Protein AF-A0A4R1I135-F1 (afdb_monomer)

Foldseek 3Di:
DPPDDDCVPNPVVVVVVLVCQQQVLLVLCVQLVNNVCSVCSSVCLLPPVSLVSNLDDRALPGNCNVVPPDPVVSQVNCCVVDPPDDDDDQDPLLVVLLVLLLCLQVQLPLPCSSVDPLSSLLNNLSVVLSVLDQVSLVVNLVSLVVQLVVLVCCVVVPVDPVSSVSNNVSSVSSNSSSVSSNVVSVVVPPDDDD

Solvent-accessible surface area (backbone atoms only — not comparable to full-ato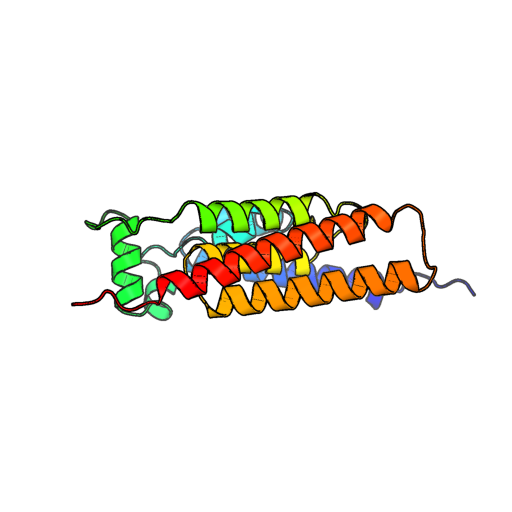m values): 10290 Å² total; per-residue (Å²): 133,83,86,66,85,43,66,58,72,71,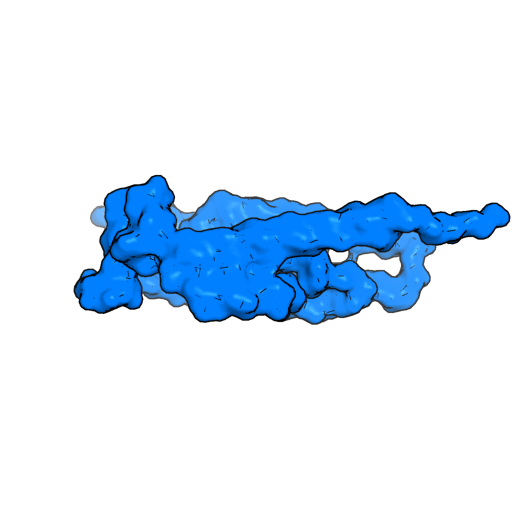44,48,48,57,50,49,53,50,50,54,50,32,52,52,53,18,49,53,28,40,46,35,66,36,52,75,57,22,72,44,20,70,76,19,70,89,34,74,59,42,59,50,57,68,68,47,79,42,46,56,89,21,67,46,26,69,75,70,44,54,72,70,54,41,53,56,30,36,28,76,74,76,38,89,70,85,82,81,85,78,60,71,60,31,56,49,15,34,50,35,29,49,51,14,36,65,57,15,68,68,70,50,34,66,80,30,71,65,32,52,51,41,53,52,21,31,55,41,15,45,71,64,35,61,70,31,18,53,52,25,33,52,51,25,48,52,51,31,50,52,38,49,49,45,57,72,69,69,64,71,53,85,62,48,62,52,34,38,54,14,28,48,38,22,31,52,12,23,49,44,26,38,58,52,46,63,60,74,67,60,78,77,87,126

Radius of gyration: 19.69 Å; Cα contacts (8 Å, |Δi|>4): 232; chains: 1; bounding box: 66×27×55 Å

Structure (mmCIF, N/CA/C/O backbone):
data_AF-A0A4R1I135-F1
#
_entry.id   AF-A0A4R1I135-F1
#
loop_
_atom_site.group_PDB
_atom_site.id
_atom_site.type_symbol
_atom_site.label_atom_id
_atom_site.label_alt_id
_atom_site.label_comp_id
_atom_site.label_asym_id
_atom_site.label_entity_id
_atom_site.label_seq_id
_atom_site.pdbx_PDB_ins_code
_atom_site.Cartn_x
_atom_site.Cartn_y
_atom_site.Cartn_z
_atom_site.occupancy
_atom_site.B_iso_or_equiv
_atom_site.auth_seq_id
_atom_site.auth_comp_id
_atom_site.auth_asym_id
_atom_site.auth_atom_id
_atom_site.pdbx_PDB_model_num
ATOM 1 N N . MET A 1 1 ? 30.871 5.216 -25.674 1.00 45.22 1 MET A N 1
ATOM 2 C CA . MET A 1 1 ? 30.407 6.117 -24.600 1.00 45.22 1 MET A CA 1
ATOM 3 C C . MET A 1 1 ? 30.200 5.281 -23.351 1.00 45.22 1 MET A C 1
ATOM 5 O O . MET A 1 1 ? 29.213 4.569 -23.256 1.00 45.22 1 MET A O 1
ATOM 9 N N . THR A 1 2 ? 31.181 5.261 -22.454 1.00 53.12 2 THR A N 1
ATOM 10 C CA . THR A 1 2 ? 31.084 4.555 -21.172 1.00 53.12 2 THR A CA 1
ATOM 11 C C . THR A 1 2 ? 30.248 5.412 -20.230 1.00 53.12 2 THR A C 1
ATOM 13 O O . THR A 1 2 ? 30.751 6.394 -19.686 1.00 53.12 2 THR A O 1
ATOM 16 N N . GLY A 1 3 ? 28.963 5.085 -20.090 1.00 55.19 3 GLY A N 1
ATOM 17 C CA . GLY A 1 3 ? 28.117 5.626 -19.028 1.00 55.19 3 GLY A CA 1
ATOM 18 C C . GLY A 1 3 ? 28.652 5.140 -17.685 1.00 55.19 3 GLY A C 1
ATOM 19 O O . GLY A 1 3 ? 28.298 4.059 -17.230 1.00 55.19 3 GLY A O 1
ATOM 20 N N . GLY A 1 4 ? 29.601 5.882 -17.117 1.00 70.69 4 GLY A N 1
ATOM 21 C CA . GLY A 1 4 ? 30.161 5.586 -15.806 1.00 70.69 4 GLY A CA 1
ATOM 22 C C . GLY A 1 4 ? 29.153 5.924 -14.716 1.00 70.69 4 GLY A C 1
ATOM 23 O O . GLY A 1 4 ? 28.487 6.956 -14.799 1.00 70.69 4 GLY A O 1
ATOM 24 N N . LEU A 1 5 ? 29.067 5.065 -13.699 1.00 72.06 5 LEU A N 1
ATOM 25 C CA . LEU A 1 5 ? 28.302 5.339 -12.485 1.00 72.06 5 LEU A CA 1
ATOM 26 C C . LEU A 1 5 ? 28.769 6.672 -11.884 1.00 72.06 5 LEU A C 1
ATOM 28 O O . LEU A 1 5 ? 29.948 6.867 -11.581 1.00 72.06 5 LEU A O 1
ATOM 32 N N . THR A 1 6 ? 27.840 7.599 -11.715 1.00 83.56 6 THR A N 1
ATOM 33 C CA . THR A 1 6 ? 28.039 8.860 -11.020 1.00 83.56 6 THR A CA 1
ATOM 34 C C . THR A 1 6 ? 27.843 8.639 -9.524 1.00 83.56 6 THR A C 1
ATOM 36 O O . THR A 1 6 ? 26.779 8.230 -9.071 1.00 83.56 6 THR A O 1
ATOM 39 N N . LEU A 1 7 ? 28.858 8.958 -8.718 1.00 79.38 7 LEU A N 1
ATOM 40 C CA . LEU A 1 7 ? 28.782 8.855 -7.253 1.00 79.38 7 LEU A CA 1
ATOM 41 C C . LEU A 1 7 ? 27.520 9.533 -6.688 1.00 79.38 7 LEU A C 1
ATOM 43 O O . LEU A 1 7 ? 26.878 9.021 -5.773 1.00 79.38 7 LEU A O 1
ATOM 47 N N . VAL A 1 8 ? 27.155 10.686 -7.252 1.00 73.12 8 VAL A N 1
ATOM 48 C CA . VAL A 1 8 ? 26.000 11.468 -6.804 1.00 73.12 8 VAL A CA 1
ATOM 49 C C . VAL A 1 8 ? 24.686 10.758 -7.133 1.00 73.12 8 VAL A C 1
ATOM 51 O O . VAL A 1 8 ? 23.890 10.527 -6.224 1.00 73.12 8 VAL A O 1
ATOM 54 N N . GLY A 1 9 ? 24.458 10.404 -8.401 1.00 64.38 9 GLY A N 1
ATOM 55 C CA . GLY A 1 9 ? 23.188 9.832 -8.852 1.00 64.38 9 GLY A CA 1
ATOM 56 C C . GLY A 1 9 ? 22.997 8.381 -8.425 1.00 64.38 9 GLY A C 1
ATOM 57 O O . GLY A 1 9 ? 21.911 8.009 -7.990 1.00 64.38 9 GLY A O 1
ATOM 58 N N . ASP A 1 10 ? 24.063 7.586 -8.480 1.00 74.62 10 ASP A N 1
ATOM 59 C CA . ASP A 1 10 ? 23.968 6.134 -8.329 1.00 74.62 10 ASP A CA 1
ATOM 60 C C . ASP A 1 10 ? 24.193 5.658 -6.893 1.00 74.62 10 ASP A C 1
ATOM 62 O O . ASP A 1 10 ? 23.793 4.549 -6.542 1.00 74.62 10 ASP A O 1
ATOM 66 N N . VAL A 1 11 ? 24.804 6.486 -6.038 1.00 74.81 11 VAL A N 1
ATOM 67 C CA . VAL A 1 11 ? 25.134 6.092 -4.659 1.00 74.81 11 VAL A CA 1
ATOM 68 C C . VAL A 1 11 ? 24.535 7.048 -3.637 1.00 74.81 11 VAL A C 1
ATOM 70 O O . VAL A 1 11 ? 23.779 6.615 -2.766 1.00 74.81 11 VAL A O 1
ATOM 73 N N . LEU A 1 12 ? 24.830 8.348 -3.729 1.00 68.38 12 LEU A N 1
ATOM 74 C CA . LEU A 1 12 ? 24.427 9.302 -2.690 1.00 68.38 12 LEU A CA 1
ATOM 75 C C . LEU A 1 12 ? 22.913 9.530 -2.651 1.00 68.38 12 LEU A C 1
ATOM 77 O O . LEU A 1 12 ? 22.343 9.584 -1.561 1.00 68.38 12 LEU A O 1
ATOM 81 N N . VAL A 1 13 ? 22.252 9.625 -3.808 1.00 70.38 13 VAL A N 1
ATOM 82 C CA . VAL A 1 13 ? 20.794 9.818 -3.872 1.00 70.38 13 VAL A CA 1
ATOM 83 C C . VAL A 1 13 ? 20.030 8.612 -3.292 1.00 70.38 13 VAL A C 1
ATOM 85 O O . VAL A 1 13 ? 19.221 8.827 -2.381 1.00 70.38 13 VAL A O 1
ATOM 88 N N . PRO A 1 14 ? 20.291 7.351 -3.702 1.00 71.06 14 PRO A N 1
ATOM 89 C CA . PRO A 1 14 ? 19.644 6.186 -3.095 1.00 71.06 14 PRO A CA 1
ATOM 90 C C . PRO A 1 14 ? 19.946 6.042 -1.602 1.00 71.06 14 PRO A C 1
ATOM 92 O O . PRO A 1 14 ? 19.043 5.770 -0.811 1.00 71.06 14 PRO A O 1
ATOM 95 N N . LEU A 1 15 ? 21.199 6.267 -1.194 1.00 72.50 15 LEU A N 1
ATOM 96 C CA . LEU A 1 15 ? 21.602 6.171 0.207 1.00 72.50 15 LEU A CA 1
ATOM 97 C C . LEU A 1 15 ? 20.886 7.214 1.073 1.00 72.50 15 LEU A C 1
ATOM 99 O O . LEU A 1 15 ? 20.373 6.879 2.141 1.00 72.50 15 LEU A O 1
ATOM 103 N N . GLY A 1 16 ? 20.809 8.460 0.599 1.00 68.88 16 GLY A N 1
ATOM 104 C CA . GLY A 1 16 ? 20.068 9.530 1.258 1.00 68.88 16 GLY A CA 1
ATOM 105 C C . GLY A 1 16 ? 18.588 9.182 1.406 1.00 68.88 16 GLY A C 1
ATOM 106 O O . GLY A 1 16 ? 18.046 9.275 2.505 1.00 68.88 16 GLY A O 1
ATOM 107 N N . ALA A 1 17 ? 17.958 8.685 0.337 1.00 68.25 17 ALA A N 1
ATOM 108 C CA . ALA A 1 17 ? 16.562 8.254 0.365 1.00 68.25 17 ALA A CA 1
ATOM 109 C C . ALA A 1 17 ? 16.320 7.125 1.383 1.00 68.25 17 ALA A C 1
ATOM 111 O O . ALA A 1 17 ? 15.371 7.198 2.170 1.00 68.25 17 ALA A O 1
ATOM 112 N N . ILE A 1 18 ? 17.200 6.117 1.420 1.00 75.00 18 ILE A N 1
ATOM 113 C CA . ILE A 1 18 ? 17.136 5.031 2.403 1.00 75.00 18 ILE A CA 1
ATOM 114 C C . ILE A 1 18 ? 17.282 5.601 3.813 1.00 75.00 18 ILE A C 1
ATOM 116 O O . ILE A 1 18 ? 16.434 5.331 4.654 1.00 75.00 18 ILE A O 1
ATOM 120 N N . LEU A 1 19 ? 18.290 6.430 4.087 1.00 70.88 19 LEU A N 1
ATOM 121 C CA . LEU A 1 19 ? 18.514 7.010 5.415 1.00 70.88 19 LEU A CA 1
ATOM 122 C C . LEU A 1 19 ? 17.334 7.864 5.896 1.00 70.88 19 LEU A C 1
ATOM 124 O O . LEU A 1 19 ? 16.923 7.746 7.054 1.00 70.88 19 LEU A O 1
ATOM 128 N N . THR A 1 20 ? 16.749 8.688 5.026 1.00 69.88 20 THR A N 1
ATOM 129 C CA . THR A 1 20 ? 15.547 9.471 5.352 1.00 69.88 20 THR A CA 1
ATOM 130 C C . THR A 1 20 ? 14.361 8.561 5.658 1.00 69.88 20 THR A C 1
ATOM 132 O O . THR A 1 20 ? 13.648 8.780 6.639 1.00 69.88 20 THR A O 1
ATOM 135 N N . LEU A 1 21 ? 14.173 7.497 4.875 1.00 74.12 21 LEU A N 1
ATOM 136 C CA . LEU A 1 21 ? 13.145 6.498 5.143 1.00 74.12 21 LEU A CA 1
ATOM 137 C C . LEU A 1 21 ? 13.396 5.811 6.496 1.00 74.12 21 LEU A C 1
ATOM 139 O O . LEU A 1 21 ? 12.485 5.737 7.318 1.00 74.12 21 LEU A O 1
ATOM 143 N N . VAL A 1 22 ? 14.634 5.382 6.773 1.00 76.00 22 VAL A N 1
ATOM 144 C CA . VAL A 1 22 ? 15.031 4.728 8.030 1.00 76.00 22 VAL A CA 1
ATOM 145 C C . VAL A 1 22 ? 14.675 5.570 9.235 1.00 76.00 22 VAL A C 1
ATOM 147 O O . VAL A 1 22 ? 13.978 5.126 10.153 1.00 76.00 22 VAL A O 1
ATOM 150 N N . THR A 1 23 ? 15.172 6.796 9.224 1.00 70.75 23 THR A N 1
ATOM 151 C CA . THR A 1 23 ? 15.042 7.730 10.334 1.00 70.75 23 THR A CA 1
ATOM 152 C C . THR A 1 23 ? 13.588 8.153 10.516 1.00 70.75 23 THR A C 1
ATOM 154 O O . THR A 1 23 ? 13.101 8.171 11.650 1.00 70.75 23 THR A O 1
ATOM 157 N N . GLY A 1 24 ? 12.847 8.372 9.425 1.00 71.69 24 GLY A N 1
ATOM 158 C CA . GLY A 1 24 ? 11.413 8.657 9.455 1.00 71.69 24 GLY A CA 1
ATOM 159 C C . GLY A 1 24 ? 10.600 7.518 10.075 1.00 71.69 24 GLY A C 1
ATOM 160 O O . GLY A 1 24 ? 9.826 7.734 11.013 1.00 71.69 24 GLY A O 1
ATOM 161 N N . VAL A 1 25 ? 10.816 6.281 9.616 1.00 75.62 25 VAL A N 1
ATOM 162 C CA . VAL A 1 25 ? 10.134 5.090 10.145 1.00 75.62 25 VAL A CA 1
ATOM 163 C C . VAL A 1 25 ? 10.474 4.864 11.619 1.00 75.62 25 VAL A C 1
ATOM 165 O O . VAL A 1 25 ? 9.569 4.619 12.424 1.00 75.62 25 VAL A O 1
ATOM 168 N N . GLY A 1 26 ? 11.750 4.974 11.997 1.00 74.19 26 GLY A N 1
ATOM 169 C CA . GLY A 1 26 ? 12.201 4.858 13.386 1.00 74.19 26 GLY A CA 1
ATOM 170 C C . GLY A 1 26 ? 11.543 5.898 14.293 1.00 74.19 26 GLY A C 1
ATOM 171 O O . GLY A 1 26 ? 10.994 5.551 15.343 1.00 74.19 26 GLY A O 1
ATOM 172 N N . THR A 1 27 ? 11.490 7.152 13.840 1.00 73.62 27 THR A N 1
ATOM 173 C CA . THR A 1 27 ? 10.843 8.259 14.558 1.00 73.62 27 THR A CA 1
ATOM 174 C C . THR A 1 27 ? 9.361 7.984 14.790 1.00 73.62 27 THR A C 1
ATOM 176 O O . THR A 1 27 ? 8.873 8.110 15.912 1.00 73.62 27 THR A O 1
ATOM 179 N N . VAL A 1 28 ? 8.632 7.517 13.772 1.00 73.56 28 VAL A N 1
ATOM 180 C CA . VAL A 1 28 ? 7.208 7.173 13.917 1.00 73.56 28 VAL A CA 1
ATOM 181 C C . VAL A 1 28 ? 7.003 6.040 14.926 1.00 73.56 28 VAL A C 1
ATOM 183 O O . VAL A 1 28 ? 6.106 6.115 15.768 1.00 73.56 28 VAL A O 1
ATOM 186 N N . HIS A 1 29 ? 7.831 4.993 14.890 1.00 75.44 29 HIS A N 1
ATOM 187 C CA . HIS A 1 29 ? 7.751 3.905 15.869 1.00 75.44 29 HIS A CA 1
ATOM 188 C C . HIS A 1 29 ? 8.019 4.388 17.292 1.00 75.44 29 HIS A C 1
ATOM 190 O O . HIS A 1 29 ? 7.315 3.980 18.223 1.00 75.44 29 HIS A O 1
ATOM 196 N N . TRP A 1 30 ? 8.996 5.278 17.454 1.00 74.56 30 TRP A N 1
ATOM 197 C CA . TRP A 1 30 ? 9.315 5.897 18.731 1.00 74.56 30 TRP A CA 1
ATOM 198 C C . TRP A 1 30 ? 8.135 6.710 19.270 1.00 74.56 30 TRP A C 1
ATOM 200 O O . TRP A 1 30 ? 7.700 6.482 20.400 1.00 74.56 30 TRP A O 1
ATOM 210 N N . LEU A 1 31 ? 7.545 7.574 18.438 1.00 70.06 31 LEU A N 1
ATOM 211 C CA . LEU A 1 31 ? 6.382 8.397 18.793 1.00 70.06 31 LEU A CA 1
ATOM 212 C C . LEU A 1 31 ? 5.137 7.564 19.133 1.00 70.06 31 LEU A C 1
ATOM 214 O O . LEU A 1 31 ? 4.313 7.971 19.953 1.00 70.06 31 LEU A O 1
ATOM 218 N N . LYS A 1 32 ? 5.017 6.364 18.556 1.00 72.31 32 LYS A N 1
ATOM 219 C CA . LYS A 1 32 ? 3.978 5.381 18.899 1.00 72.31 32 LYS A CA 1
ATOM 220 C C . LYS A 1 32 ? 4.259 4.590 20.183 1.00 72.31 32 LYS A C 1
ATOM 222 O O . LYS A 1 32 ? 3.493 3.682 20.506 1.00 72.31 32 LYS A O 1
ATOM 227 N N . GLY A 1 33 ? 5.354 4.875 20.891 1.00 73.50 33 GLY A N 1
ATOM 228 C CA . GLY A 1 33 ? 5.764 4.164 22.106 1.00 73.50 33 GLY A CA 1
ATOM 229 C C . GLY A 1 33 ? 6.351 2.771 21.848 1.00 73.50 33 GLY A C 1
ATOM 230 O O . GLY A 1 33 ? 6.537 1.990 22.778 1.00 73.50 33 GLY A O 1
ATOM 231 N N . LYS A 1 34 ? 6.665 2.430 20.592 1.00 79.50 34 LYS A N 1
ATOM 232 C CA . LYS A 1 34 ? 7.202 1.123 20.191 1.00 79.50 34 LYS A CA 1
ATOM 233 C C . LYS A 1 34 ? 8.731 1.169 20.122 1.00 79.50 34 LYS A C 1
ATOM 235 O O . LYS A 1 34 ? 9.315 0.892 19.080 1.00 79.50 34 LYS A O 1
ATOM 240 N N . ARG A 1 35 ? 9.389 1.505 21.240 1.00 79.56 35 ARG A N 1
ATOM 241 C CA . ARG A 1 35 ? 10.851 1.738 21.298 1.00 79.56 35 ARG A CA 1
ATOM 242 C C . ARG A 1 35 ? 11.682 0.570 20.755 1.00 79.56 35 ARG A C 1
ATOM 244 O O . ARG A 1 35 ? 12.605 0.793 19.984 1.00 79.56 35 ARG A O 1
ATOM 251 N N . ARG A 1 36 ? 11.303 -0.677 21.073 1.00 78.25 36 ARG A N 1
ATOM 252 C CA . ARG A 1 36 ? 11.971 -1.881 20.535 1.00 78.25 36 ARG A CA 1
ATOM 253 C C . ARG A 1 36 ? 11.874 -1.970 19.006 1.00 78.25 36 ARG A C 1
ATOM 255 O O . ARG A 1 36 ? 12.846 -2.339 18.367 1.00 78.25 36 ARG A O 1
ATOM 262 N N . LEU A 1 37 ? 10.732 -1.579 18.428 1.00 72.81 37 LEU A N 1
ATOM 263 C CA . LEU A 1 37 ? 10.543 -1.549 16.973 1.00 72.81 37 LEU A CA 1
ATOM 264 C C . LEU A 1 37 ? 11.288 -0.385 16.310 1.00 72.81 37 LEU A C 1
ATOM 266 O O . LEU A 1 37 ? 11.769 -0.539 15.198 1.00 72.81 37 LEU A O 1
ATOM 270 N N . ALA A 1 38 ? 11.423 0.753 16.997 1.00 75.25 38 ALA A N 1
ATOM 271 C CA . ALA A 1 38 ? 12.217 1.881 16.514 1.00 75.25 38 ALA A CA 1
ATOM 272 C C . ALA A 1 38 ? 13.712 1.529 16.402 1.00 75.25 38 ALA A C 1
ATOM 274 O O . ALA A 1 38 ? 14.354 1.923 15.437 1.00 75.25 38 ALA A O 1
ATOM 275 N N . LEU A 1 39 ? 14.245 0.746 17.348 1.00 78.81 39 LEU A N 1
ATOM 276 C CA . LEU A 1 39 ? 15.648 0.311 17.336 1.00 78.81 39 LEU A CA 1
ATOM 277 C C . LEU A 1 39 ? 15.950 -0.705 16.230 1.00 78.81 39 LEU A C 1
ATOM 279 O O . LEU A 1 39 ? 17.020 -0.659 15.637 1.00 78.81 39 LEU A O 1
ATOM 283 N N . ILE A 1 40 ? 14.998 -1.585 15.913 1.00 75.44 40 ILE A N 1
ATOM 284 C CA . ILE A 1 40 ? 15.135 -2.515 14.783 1.00 75.44 40 ILE A CA 1
ATOM 285 C C . ILE A 1 40 ? 14.645 -1.907 13.461 1.00 75.44 40 ILE A C 1
ATOM 287 O O . ILE A 1 40 ? 14.691 -2.577 12.433 1.00 75.44 40 ILE A O 1
ATOM 291 N N . ALA A 1 41 ? 14.177 -0.650 13.461 1.00 66.94 41 ALA A N 1
ATOM 292 C CA . ALA A 1 41 ? 13.641 0.003 12.272 1.00 66.94 41 ALA A CA 1
ATOM 293 C C . ALA A 1 41 ? 14.620 -0.016 11.082 1.00 66.94 41 ALA A C 1
ATOM 295 O O . ALA A 1 41 ? 14.166 -0.377 9.996 1.00 66.94 41 ALA A O 1
ATOM 296 N N . PRO A 1 42 ? 15.935 0.249 11.264 1.00 66.69 42 PRO A N 1
ATOM 297 C CA . PRO A 1 42 ? 16.932 0.152 10.194 1.00 66.69 42 PRO A CA 1
ATOM 298 C C . PRO A 1 42 ? 16.991 -1.233 9.540 1.00 66.69 42 PRO A C 1
ATOM 300 O O . PRO A 1 42 ? 17.063 -1.340 8.321 1.00 66.69 42 PRO A O 1
ATOM 303 N N . LEU A 1 43 ? 16.870 -2.294 10.342 1.00 64.00 43 LEU A N 1
ATOM 304 C CA . LEU A 1 43 ? 16.816 -3.679 9.861 1.00 64.00 43 LEU A CA 1
ATOM 305 C C . LEU A 1 43 ? 15.466 -3.996 9.195 1.00 64.00 43 LEU A C 1
ATOM 307 O O . LEU A 1 43 ? 15.373 -4.852 8.320 1.00 64.00 43 LEU A O 1
ATOM 311 N N . SER A 1 44 ? 14.405 -3.287 9.589 1.00 61.00 44 SER A N 1
ATOM 312 C CA . SER A 1 44 ? 13.037 -3.529 9.129 1.00 61.00 44 SER A CA 1
ATOM 313 C C . SER A 1 44 ? 12.645 -2.798 7.847 1.00 61.00 44 SER A C 1
ATOM 315 O O . SER A 1 44 ? 11.552 -3.026 7.357 1.00 61.00 44 SER A O 1
ATOM 317 N N . ILE A 1 45 ? 13.472 -1.913 7.295 1.00 53.34 45 ILE A N 1
ATOM 318 C CA . ILE A 1 45 ? 13.107 -1.126 6.096 1.00 53.34 45 ILE A CA 1
ATOM 319 C C . ILE A 1 45 ? 13.050 -1.964 4.840 1.00 53.34 45 ILE A C 1
ATOM 321 O O . ILE A 1 45 ? 12.238 -1.706 3.960 1.00 53.34 45 ILE A O 1
ATOM 325 N N . VAL A 1 46 ? 13.851 -3.021 4.816 1.00 53.00 46 VAL A N 1
ATOM 326 C CA . VAL A 1 46 ? 13.766 -4.075 3.809 1.00 53.00 46 VAL A CA 1
ATOM 327 C C . VAL A 1 46 ? 12.567 -5.000 4.085 1.00 53.00 46 VAL A C 1
ATOM 329 O O . VAL A 1 46 ? 12.175 -5.799 3.245 1.00 53.00 46 VAL A O 1
ATOM 332 N N . SER A 1 47 ? 11.942 -4.900 5.263 1.00 53.59 47 SER A N 1
ATOM 333 C CA . SER A 1 47 ? 10.942 -5.850 5.739 1.00 53.59 47 SER A CA 1
ATOM 334 C C . SER A 1 47 ? 9.542 -5.237 5.815 1.00 53.59 47 SER A C 1
ATOM 336 O O . SER A 1 47 ? 9.295 -4.201 6.429 1.00 53.59 47 SER A O 1
ATOM 338 N N . VAL A 1 48 ? 8.560 -5.990 5.326 1.00 53.75 48 VAL A N 1
ATOM 339 C CA . VAL A 1 48 ? 7.111 -5.761 5.499 1.00 53.75 48 VAL A CA 1
ATOM 340 C C . VAL A 1 48 ? 6.731 -5.387 6.954 1.00 53.75 48 VAL A C 1
ATOM 342 O O . VAL A 1 48 ? 5.768 -4.662 7.203 1.00 53.75 48 VAL A O 1
ATOM 345 N N . ILE A 1 49 ? 7.541 -5.810 7.930 1.00 51.06 49 ILE A N 1
ATOM 346 C CA . ILE A 1 49 ? 7.443 -5.515 9.365 1.00 51.06 49 ILE A CA 1
ATOM 347 C C . ILE A 1 49 ? 7.438 -4.009 9.680 1.00 51.06 49 ILE A C 1
ATOM 349 O O . ILE A 1 49 ? 6.634 -3.582 10.511 1.00 51.06 49 ILE A O 1
ATOM 353 N N . GLY A 1 50 ? 8.281 -3.194 9.033 1.00 55.50 50 GLY A N 1
ATOM 354 C CA . GLY A 1 50 ? 8.336 -1.748 9.287 1.00 55.50 50 GLY A CA 1
ATOM 355 C C . GLY A 1 50 ? 7.036 -1.052 8.877 1.00 55.50 50 GLY A C 1
ATOM 356 O O . GLY A 1 50 ? 6.461 -0.267 9.636 1.00 55.50 50 GLY A O 1
ATOM 357 N N . ILE A 1 51 ? 6.493 -1.440 7.721 1.00 56.62 51 ILE A N 1
ATOM 358 C CA . ILE A 1 51 ? 5.199 -0.965 7.215 1.00 56.62 51 ILE A CA 1
ATOM 359 C C . ILE A 1 51 ? 4.059 -1.443 8.128 1.00 56.62 51 ILE A C 1
ATOM 361 O O . ILE A 1 51 ? 3.183 -0.656 8.492 1.00 56.62 51 ILE A O 1
ATOM 365 N N . ILE A 1 52 ? 4.084 -2.699 8.587 1.00 59.12 52 ILE A N 1
ATOM 366 C CA . ILE A 1 52 ? 3.106 -3.225 9.557 1.00 59.12 52 ILE A CA 1
ATOM 367 C C . ILE A 1 52 ? 3.183 -2.470 10.894 1.00 59.12 52 ILE A C 1
ATOM 369 O O . ILE A 1 52 ? 2.166 -2.191 11.532 1.00 59.12 52 ILE A O 1
ATOM 373 N N . GLY A 1 53 ? 4.379 -2.106 11.348 1.00 58.78 53 GLY A N 1
ATOM 374 C CA . GLY A 1 53 ? 4.570 -1.382 12.598 1.00 58.78 53 GLY A CA 1
ATOM 375 C C . 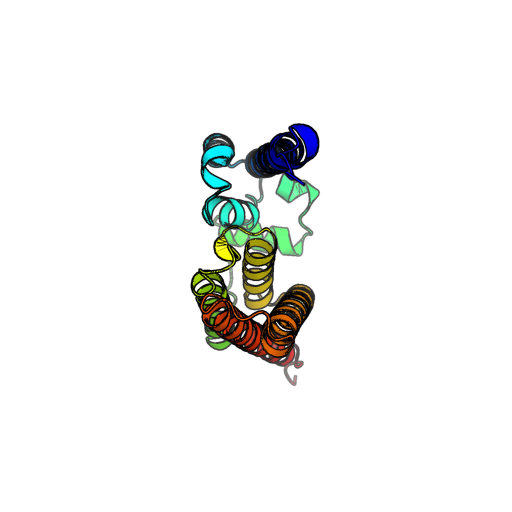GLY A 1 53 ? 4.062 0.067 12.543 1.00 58.78 53 GLY A C 1
ATOM 376 O O . GLY A 1 53 ? 3.447 0.534 13.517 1.00 58.78 53 GLY A O 1
ATOM 377 N N . ILE A 1 54 ? 4.204 0.726 11.384 1.00 58.47 54 ILE A N 1
ATOM 378 C CA . ILE A 1 54 ? 3.607 2.037 11.080 1.00 58.47 54 ILE A CA 1
ATOM 379 C C . ILE A 1 54 ? 2.094 1.931 10.902 1.00 58.47 54 ILE A C 1
ATOM 381 O O . ILE A 1 54 ? 1.376 2.811 11.368 1.00 58.47 54 ILE A O 1
ATOM 385 N N . THR A 1 55 ? 1.569 0.878 10.282 1.00 60.84 55 THR A N 1
ATOM 386 C CA . THR A 1 55 ? 0.113 0.720 10.112 1.00 60.84 55 THR A CA 1
ATOM 387 C C . THR A 1 55 ? -0.574 0.269 11.400 1.00 60.84 55 THR A C 1
ATOM 389 O O . THR A 1 55 ? -1.720 0.649 11.650 1.00 60.84 55 THR A O 1
ATOM 392 N N . ARG A 1 56 ? 0.121 -0.448 12.295 1.00 66.94 56 ARG A N 1
ATOM 393 C CA . ARG A 1 56 ? -0.417 -0.797 13.615 1.00 66.94 56 ARG A CA 1
ATOM 394 C C . ARG A 1 56 ? -0.739 0.468 14.412 1.00 66.94 56 ARG A C 1
ATOM 396 O O . ARG A 1 56 ? 0.108 1.352 14.606 1.00 66.94 56 ARG A O 1
ATOM 403 N N . VAL A 1 57 ? -1.967 0.490 14.917 1.00 66.00 57 VAL A N 1
ATOM 404 C CA . VAL A 1 57 ? -2.550 1.542 15.755 1.00 66.00 57 VAL A CA 1
ATOM 405 C C . VAL A 1 57 ? -1.636 1.847 16.943 1.00 66.00 57 VAL A C 1
ATOM 407 O O . VAL A 1 57 ? -0.968 0.963 17.486 1.00 66.00 57 VAL A O 1
ATOM 410 N N . ALA A 1 58 ? -1.510 3.135 17.241 1.00 75.38 58 ALA A N 1
ATOM 411 C CA . ALA A 1 58 ? -0.743 3.640 18.363 1.00 75.38 58 ALA A CA 1
ATOM 412 C C . ALA A 1 58 ? -1.487 3.289 19.655 1.00 75.38 58 ALA A C 1
ATOM 414 O O . ALA A 1 58 ? -2.718 3.246 19.656 1.00 75.38 58 ALA A O 1
ATOM 415 N N . LYS A 1 59 ? -0.758 3.017 20.740 1.00 77.81 59 LYS A N 1
ATOM 416 C CA . LYS A 1 59 ? -1.425 2.819 22.028 1.00 77.81 59 LYS A CA 1
ATOM 417 C C . LYS A 1 59 ? -2.202 4.095 22.392 1.00 77.81 59 LYS A C 1
ATOM 419 O O . LYS A 1 59 ? -1.697 5.182 22.090 1.00 77.81 59 LYS A O 1
ATOM 424 N N . PRO A 1 60 ? -3.396 3.989 22.995 1.00 82.75 60 PRO A N 1
ATOM 425 C CA . PRO A 1 60 ? -4.235 5.152 23.298 1.00 82.75 60 PRO A CA 1
ATOM 426 C C . PRO A 1 60 ? -3.532 6.178 24.203 1.00 82.75 60 PRO A C 1
ATOM 428 O O . PRO A 1 60 ? -3.726 7.378 24.045 1.00 82.75 60 PRO A O 1
ATOM 431 N N . ASP A 1 61 ? -2.637 5.719 25.078 1.00 81.50 61 ASP A N 1
ATOM 432 C CA . ASP A 1 61 ? -1.813 6.541 25.972 1.00 81.50 61 ASP A CA 1
ATOM 433 C C . ASP A 1 61 ? -0.608 7.223 25.285 1.00 81.50 61 ASP A C 1
ATOM 435 O O . ASP A 1 61 ? 0.040 8.097 25.866 1.00 81.50 61 ASP A O 1
ATOM 439 N N . SER A 1 62 ? -0.285 6.862 24.039 1.00 80.62 62 SER A N 1
ATOM 440 C CA . SER A 1 62 ? 0.898 7.387 23.349 1.00 80.62 62 SER A CA 1
ATOM 441 C C . SER A 1 62 ? 0.716 8.838 22.865 1.00 80.62 62 SER A C 1
ATOM 443 O O . SER A 1 62 ? -0.384 9.232 22.464 1.00 80.62 62 SER A O 1
ATOM 445 N N . PRO A 1 63 ? 1.797 9.648 22.801 1.00 78.19 63 PRO A N 1
ATOM 446 C CA . PRO A 1 63 ? 1.739 11.015 22.273 1.00 78.19 63 PRO A CA 1
ATOM 447 C C . PRO A 1 63 ? 1.148 11.097 20.859 1.00 78.19 63 PRO A C 1
ATOM 449 O O . PRO A 1 63 ? 0.367 11.998 20.569 1.00 78.19 63 PRO A O 1
ATOM 452 N N . TRP A 1 64 ? 1.461 10.120 20.001 1.00 77.12 64 TRP A N 1
ATOM 453 C CA . TRP A 1 64 ? 0.927 10.057 18.641 1.00 77.12 64 TRP A CA 1
ATOM 454 C C . TRP A 1 64 ? -0.593 9.871 18.602 1.00 77.12 64 TRP A C 1
ATOM 456 O O . TRP A 1 64 ? -1.260 10.489 17.774 1.00 77.12 64 TRP A O 1
ATOM 466 N N . ALA A 1 65 ? -1.146 9.019 19.471 1.00 81.94 65 ALA A N 1
ATOM 467 C CA . ALA A 1 65 ? -2.590 8.824 19.548 1.00 81.94 65 ALA A CA 1
ATOM 468 C C . ALA A 1 65 ? -3.273 10.124 19.982 1.00 81.94 65 ALA A C 1
ATOM 470 O O . ALA A 1 65 ? -4.179 10.582 19.296 1.00 81.94 65 ALA A O 1
ATOM 471 N N . ARG A 1 66 ? -2.774 10.766 21.046 1.00 81.50 66 ARG A N 1
ATOM 472 C CA . ARG A 1 66 ? -3.327 12.032 21.558 1.00 81.50 66 ARG A CA 1
ATOM 473 C C . ARG A 1 66 ? -3.326 13.153 20.521 1.00 81.50 66 ARG A C 1
ATOM 475 O O . ARG A 1 66 ? -4.250 13.952 20.495 1.00 81.50 66 ARG A O 1
ATOM 482 N N . TRP A 1 67 ? -2.307 13.203 19.665 1.00 77.69 67 TRP A N 1
ATOM 483 C CA . TRP A 1 67 ? -2.205 14.229 18.630 1.00 77.69 67 TRP A CA 1
ATOM 484 C C . TRP A 1 67 ? -3.021 13.917 17.365 1.00 77.69 67 TRP A C 1
ATOM 486 O O . TRP A 1 67 ? -3.509 14.832 16.708 1.00 77.69 67 TRP A O 1
ATOM 496 N N . ARG A 1 68 ? -3.152 12.639 16.979 1.00 79.00 68 ARG A N 1
ATOM 497 C CA . ARG A 1 68 ? -3.662 12.257 15.648 1.00 79.00 68 ARG A CA 1
ATOM 498 C C . ARG A 1 68 ? -5.021 11.558 15.648 1.00 79.00 68 ARG A C 1
ATOM 500 O O . ARG A 1 68 ? -5.593 11.377 14.570 1.00 79.00 68 ARG A O 1
ATOM 507 N N . TYR A 1 69 ? -5.502 11.062 16.783 1.00 82.19 69 TYR A N 1
ATOM 508 C CA . TYR A 1 69 ? -6.779 10.350 16.844 1.00 82.19 69 TYR A CA 1
ATOM 509 C C . TYR A 1 69 ? -7.894 11.318 17.221 1.00 82.19 69 TYR A C 1
ATOM 511 O O . TYR A 1 69 ? -7.790 12.052 18.196 1.00 82.19 69 TYR A O 1
ATOM 519 N N . ASP A 1 70 ? -8.955 11.297 16.421 1.00 79.69 70 ASP A N 1
ATOM 520 C CA . ASP A 1 70 ? -10.255 11.842 16.795 1.00 79.69 70 ASP A CA 1
ATOM 521 C C . ASP A 1 70 ? -10.887 10.978 17.909 1.00 79.69 70 ASP A C 1
ATOM 523 O O . ASP A 1 70 ? -10.380 9.898 18.245 1.00 79.69 70 ASP A O 1
ATOM 527 N N . ALA A 1 71 ? -11.981 11.459 18.508 1.00 81.75 71 ALA A N 1
ATOM 528 C CA . ALA A 1 71 ? -12.651 10.766 19.611 1.00 81.75 71 ALA A CA 1
ATOM 529 C C . ALA A 1 71 ? -13.028 9.320 19.234 1.00 81.75 71 ALA A C 1
ATOM 531 O O . ALA A 1 71 ? -12.743 8.387 19.988 1.00 81.75 71 ALA A O 1
ATOM 532 N N . ASP A 1 72 ? -13.548 9.114 18.023 1.00 72.88 72 ASP A N 1
ATOM 533 C CA . ASP A 1 72 ? -13.959 7.799 17.524 1.00 72.88 72 ASP A CA 1
ATOM 534 C C . ASP A 1 72 ? -12.776 6.830 17.381 1.00 72.88 72 ASP A C 1
ATOM 536 O O . ASP A 1 72 ? -12.840 5.666 17.789 1.00 72.88 72 ASP A O 1
ATOM 540 N N . ARG A 1 73 ? -11.643 7.292 16.836 1.00 78.25 73 ARG A N 1
ATOM 541 C CA . ARG A 1 73 ? -10.411 6.493 16.749 1.00 78.25 73 ARG A CA 1
ATOM 542 C C . ARG A 1 73 ? -9.829 6.207 18.120 1.00 78.25 73 ARG A C 1
ATOM 544 O O . ARG A 1 73 ? -9.216 5.154 18.288 1.00 78.25 73 ARG A O 1
ATOM 551 N N . MET A 1 74 ? -10.007 7.108 19.083 1.00 82.44 74 MET A N 1
ATOM 552 C CA . MET A 1 74 ? -9.552 6.882 20.447 1.00 82.44 74 MET A CA 1
ATOM 553 C C . MET A 1 74 ? -10.363 5.780 21.126 1.00 82.44 74 MET A C 1
ATOM 555 O O . MET A 1 74 ? -9.777 4.891 21.743 1.00 82.44 74 MET A O 1
ATOM 559 N N . VAL A 1 75 ? -11.685 5.759 20.927 1.00 77.94 75 VAL A N 1
ATOM 560 C CA . VAL A 1 75 ? -12.550 4.654 21.367 1.00 77.94 75 VAL A CA 1
ATOM 561 C C . VAL A 1 75 ? -12.085 3.335 20.747 1.00 77.94 75 VAL A C 1
ATOM 563 O O . VAL A 1 75 ? -11.855 2.376 21.476 1.00 77.94 75 VAL A O 1
ATOM 566 N N . GLN A 1 76 ? -11.823 3.298 19.433 1.00 77.31 76 GLN A N 1
ATOM 567 C CA . GLN A 1 76 ? -11.305 2.102 18.746 1.00 77.31 76 GLN A CA 1
ATOM 568 C C . GLN A 1 76 ? -9.901 1.674 19.208 1.00 77.31 76 GLN A C 1
ATOM 570 O O . GLN A 1 76 ? -9.562 0.489 19.155 1.00 77.31 76 GLN A O 1
ATOM 575 N N . ALA A 1 77 ? -9.055 2.618 19.616 1.00 81.38 77 ALA A N 1
ATOM 576 C CA . ALA A 1 77 ? -7.730 2.322 20.143 1.00 81.38 77 ALA A CA 1
ATOM 577 C C . ALA A 1 77 ? -7.822 1.739 21.558 1.00 81.38 77 ALA A C 1
ATOM 579 O O . ALA A 1 77 ? -7.254 0.676 21.796 1.00 81.38 77 ALA A O 1
ATOM 580 N N . ASN A 1 78 ? -8.583 2.372 22.457 1.00 82.69 78 ASN A N 1
ATOM 581 C CA . ASN A 1 78 ? -8.851 1.868 23.810 1.00 82.69 78 ASN A CA 1
ATOM 582 C C . ASN A 1 78 ? -9.408 0.453 23.766 1.00 82.69 78 ASN A C 1
ATOM 584 O O . ASN A 1 78 ? -8.884 -0.456 24.402 1.00 82.69 78 ASN A O 1
ATOM 588 N N . ALA A 1 79 ? -10.388 0.263 22.898 1.00 76.50 79 ALA A N 1
ATOM 589 C CA . ALA A 1 79 ? -10.981 -1.008 22.574 1.00 76.50 79 ALA A CA 1
ATOM 590 C C . ALA A 1 79 ? -9.965 -2.136 22.285 1.00 76.50 79 ALA A C 1
ATOM 592 O O . ALA A 1 79 ? -10.010 -3.222 22.854 1.00 76.50 79 ALA A O 1
ATOM 593 N N . ARG A 1 80 ? -8.984 -1.884 21.416 1.00 73.44 80 ARG A N 1
ATOM 594 C CA . ARG A 1 80 ? -7.996 -2.904 21.015 1.00 73.44 80 ARG A CA 1
ATOM 595 C C . ARG A 1 80 ? -6.953 -3.215 22.084 1.00 73.44 80 ARG A C 1
ATOM 597 O O . ARG A 1 80 ? -6.294 -4.247 21.990 1.00 73.44 80 ARG A O 1
ATOM 604 N N . PHE A 1 81 ? -6.759 -2.317 23.044 1.00 79.88 81 PHE A N 1
ATOM 605 C CA . PHE A 1 81 ? -5.747 -2.434 24.093 1.00 79.88 81 PHE A CA 1
ATOM 606 C C . PHE A 1 81 ? -6.353 -2.744 25.473 1.00 79.88 81 PHE A C 1
ATOM 608 O O . PHE A 1 81 ? -5.695 -2.510 26.482 1.00 79.88 81 PHE A O 1
ATOM 615 N N . GLY A 1 82 ? -7.566 -3.312 25.517 1.00 70.75 82 GLY A N 1
ATOM 616 C CA . GLY A 1 82 ? -8.191 -3.825 26.743 1.00 70.75 82 GLY A CA 1
ATOM 617 C C . GLY A 1 82 ? -9.423 -3.056 27.231 1.00 70.75 82 GLY A C 1
ATOM 618 O O . GLY A 1 82 ? -9.988 -3.422 28.255 1.00 70.75 82 GLY A O 1
ATOM 619 N N . GLY A 1 83 ? -9.872 -2.024 26.514 1.00 60.88 83 GLY A N 1
ATOM 620 C CA . GLY A 1 83 ? -11.212 -1.460 26.692 1.00 60.88 83 GLY A CA 1
ATOM 621 C C . GLY A 1 83 ? -12.273 -2.407 26.123 1.00 60.88 83 GLY A C 1
ATOM 622 O O . GLY A 1 83 ? -12.025 -3.077 25.125 1.00 60.88 83 GLY A O 1
ATOM 623 N N . SER A 1 84 ? -13.456 -2.487 26.732 1.00 45.28 84 SER A N 1
ATOM 624 C CA . SER A 1 84 ? -14.543 -3.332 26.213 1.00 45.28 84 SER A CA 1
ATOM 625 C C . SER A 1 84 ? -14.950 -2.904 24.793 1.00 45.28 84 SER A C 1
ATOM 627 O O . SER A 1 84 ? -15.193 -1.717 24.567 1.00 45.28 84 SER A O 1
ATOM 629 N N . VAL A 1 85 ? -15.064 -3.844 23.844 1.00 54.97 85 VAL A N 1
ATOM 630 C CA . VAL A 1 85 ? -15.461 -3.558 22.445 1.00 54.97 85 VAL A CA 1
ATOM 631 C C . VAL A 1 85 ? -16.382 -4.607 21.868 1.00 54.97 85 VAL A C 1
ATOM 633 O O . VAL A 1 85 ? -16.138 -5.804 21.992 1.00 54.97 85 VAL A O 1
ATOM 636 N N . VAL A 1 86 ? -17.334 -4.104 21.089 1.00 47.38 86 VAL A N 1
ATOM 637 C CA . VAL A 1 86 ? -18.077 -4.815 20.050 1.00 47.38 86 VAL A CA 1
ATOM 638 C C . VAL A 1 86 ? -17.168 -4.990 18.823 1.00 47.38 86 VAL A C 1
ATOM 640 O O . VAL A 1 86 ? -16.627 -4.016 18.295 1.00 47.38 86 VAL A O 1
ATOM 643 N N . ALA A 1 87 ? -16.951 -6.230 18.384 1.00 49.38 87 ALA A N 1
ATOM 644 C CA . ALA A 1 87 ? -16.102 -6.532 17.235 1.00 49.38 87 ALA A CA 1
ATOM 645 C C . ALA A 1 87 ? -16.748 -6.046 15.925 1.00 49.38 87 ALA A C 1
ATOM 647 O O . ALA A 1 87 ? -17.890 -6.378 15.629 1.00 49.38 87 ALA A O 1
ATOM 648 N N . ALA A 1 88 ? -16.004 -5.288 15.117 1.00 54.31 88 ALA A N 1
ATOM 649 C CA . ALA A 1 88 ? -16.396 -5.019 13.737 1.00 54.31 88 ALA A CA 1
AT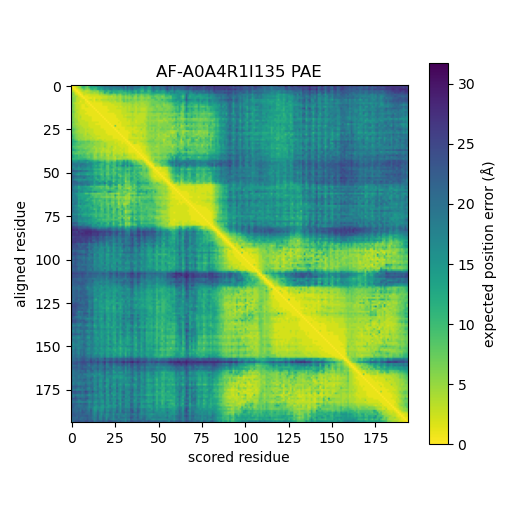OM 650 C C . ALA A 1 88 ? -16.063 -6.253 12.884 1.00 54.31 88 ALA A C 1
ATOM 652 O O . ALA A 1 88 ? -14.885 -6.579 12.705 1.00 54.31 88 ALA A O 1
ATOM 653 N N . GLU A 1 89 ? -17.083 -6.942 12.375 1.00 55.91 89 GLU A N 1
ATOM 654 C CA . GLU A 1 89 ? -16.904 -8.081 11.476 1.00 55.91 89 GLU A CA 1
ATOM 655 C C . GLU A 1 89 ? -16.237 -7.634 10.167 1.00 55.91 89 GLU A C 1
ATOM 657 O O . GLU A 1 89 ? -16.685 -6.708 9.488 1.00 55.91 89 GLU A O 1
ATOM 662 N N . ARG A 1 90 ? -15.134 -8.294 9.795 1.00 60.75 90 ARG A N 1
ATOM 663 C CA . ARG A 1 90 ? -14.568 -8.175 8.447 1.00 60.75 90 ARG A CA 1
ATOM 664 C C . ARG A 1 90 ? -15.215 -9.224 7.559 1.00 60.75 90 ARG A C 1
ATOM 666 O O . ARG A 1 90 ? -15.093 -10.413 7.833 1.00 60.75 90 ARG A O 1
ATOM 673 N N . GLY A 1 91 ? -15.838 -8.784 6.471 1.00 71.25 91 GLY A N 1
ATOM 674 C CA . GLY A 1 91 ? -16.379 -9.695 5.469 1.00 71.25 91 GLY A CA 1
ATOM 675 C C . GLY A 1 91 ? -15.271 -10.461 4.722 1.00 71.25 91 GLY A C 1
ATOM 676 O O . GLY A 1 91 ? -14.206 -9.898 4.458 1.00 71.25 91 GLY A O 1
ATOM 677 N N . PRO A 1 92 ? -15.505 -11.720 4.315 1.00 75.56 92 PRO A N 1
ATOM 678 C CA . PRO A 1 92 ? -14.508 -12.563 3.642 1.00 75.56 92 PRO A CA 1
ATOM 679 C C . PRO A 1 92 ? -13.950 -11.953 2.342 1.00 75.56 92 PRO A C 1
ATOM 681 O O . PRO A 1 92 ? -12.786 -12.172 2.003 1.00 75.56 92 PRO A O 1
ATOM 684 N N . GLY A 1 93 ? -14.731 -11.121 1.646 1.00 73.94 93 GLY A N 1
ATOM 685 C CA . GLY A 1 93 ? -14.302 -10.468 0.406 1.00 73.94 93 GLY A CA 1
ATOM 686 C C . GLY A 1 93 ? -13.199 -9.415 0.569 1.00 73.94 93 GLY A C 1
ATOM 687 O O . GLY A 1 93 ? -12.375 -9.257 -0.332 1.00 73.94 93 GLY A O 1
ATOM 688 N N . SER A 1 94 ? -13.112 -8.730 1.717 1.00 73.25 94 SER A N 1
ATOM 689 C CA . SER A 1 94 ? -12.044 -7.745 1.950 1.00 73.25 94 SER A CA 1
ATOM 690 C C . SER A 1 94 ? -10.700 -8.415 2.249 1.00 73.25 94 SER A C 1
ATOM 692 O O . SER A 1 94 ? -9.653 -7.917 1.832 1.00 73.25 94 SER A O 1
ATOM 694 N N . THR A 1 95 ? -10.730 -9.577 2.906 1.00 75.06 95 THR A N 1
ATOM 695 C CA . THR A 1 95 ? -9.554 -10.429 3.121 1.00 75.06 95 THR A CA 1
ATOM 696 C C . THR A 1 95 ? -9.049 -11.017 1.807 1.00 75.06 95 THR A C 1
ATOM 698 O O . THR A 1 95 ? -7.849 -10.956 1.545 1.00 75.06 95 THR A O 1
ATOM 701 N N . ALA A 1 96 ? -9.951 -11.524 0.959 1.00 75.44 96 ALA A N 1
ATOM 702 C CA . ALA A 1 96 ? -9.595 -12.079 -0.344 1.00 75.44 96 ALA A CA 1
ATOM 703 C C . ALA A 1 96 ? -8.922 -11.029 -1.242 1.00 75.44 96 ALA A C 1
ATOM 705 O O . ALA A 1 96 ? -7.815 -11.259 -1.720 1.00 75.44 96 ALA A O 1
ATOM 706 N N . GLY A 1 97 ? -9.521 -9.839 -1.387 1.00 73.50 97 GLY A N 1
ATOM 707 C CA . GLY A 1 97 ? -8.941 -8.766 -2.203 1.00 73.50 97 GLY A CA 1
ATOM 708 C C . GLY A 1 97 ? -7.561 -8.308 -1.712 1.00 73.50 97 GLY A C 1
ATOM 709 O O . GLY A 1 97 ? -6.653 -8.102 -2.515 1.00 73.50 97 GLY A O 1
ATOM 710 N N . PHE A 1 98 ? -7.362 -8.218 -0.391 1.00 76.50 98 PHE A N 1
ATOM 711 C CA . PHE A 1 98 ? -6.048 -7.915 0.183 1.00 76.50 98 PHE A CA 1
ATOM 712 C C . PHE A 1 98 ? -5.017 -9.010 -0.118 1.00 76.50 98 PHE A C 1
ATOM 714 O O . PHE A 1 98 ? -3.909 -8.697 -0.552 1.00 76.50 98 PHE A O 1
ATOM 721 N N . ALA A 1 99 ? -5.380 -10.281 0.080 1.00 75.81 99 ALA A N 1
ATOM 722 C CA . ALA A 1 99 ? -4.497 -11.409 -0.197 1.00 75.81 99 ALA A CA 1
ATOM 723 C C . ALA A 1 99 ? -4.068 -11.439 -1.672 1.00 75.81 99 ALA A C 1
ATOM 725 O O . ALA A 1 99 ? -2.886 -11.619 -1.954 1.00 75.81 99 ALA A O 1
ATOM 726 N N . THR A 1 100 ? -4.989 -11.172 -2.602 1.00 74.94 100 THR A N 1
ATOM 727 C CA . THR A 1 100 ? -4.685 -11.088 -4.037 1.00 74.94 100 THR A CA 1
ATOM 728 C C . THR A 1 100 ? -3.682 -9.974 -4.352 1.00 74.94 100 THR A C 1
ATOM 730 O O . THR A 1 100 ? -2.733 -10.217 -5.094 1.00 74.94 100 THR A O 1
ATOM 733 N N . VAL A 1 101 ? -3.817 -8.782 -3.748 1.00 71.88 101 VAL A N 1
ATOM 734 C CA . VAL A 1 101 ? -2.825 -7.699 -3.914 1.00 71.88 101 VAL A CA 1
ATOM 735 C C . VAL A 1 101 ? -1.453 -8.124 -3.393 1.00 71.88 101 VAL A C 1
ATOM 737 O O . VAL A 1 101 ? -0.453 -7.903 -4.068 1.00 71.88 101 VAL A O 1
ATOM 740 N N . VAL A 1 102 ? -1.388 -8.758 -2.219 1.00 74.38 102 VAL A N 1
ATOM 741 C CA . VAL A 1 102 ? -0.115 -9.221 -1.647 1.00 74.38 102 VAL A CA 1
ATOM 742 C C . VAL A 1 102 ? 0.546 -10.265 -2.545 1.00 74.38 102 VAL A C 1
ATOM 744 O O . VAL A 1 102 ? 1.731 -10.138 -2.833 1.00 74.38 102 VAL A O 1
ATOM 747 N N . VAL A 1 103 ? -0.207 -11.256 -3.026 1.00 76.81 103 VAL A N 1
ATOM 748 C CA . VAL A 1 103 ? 0.313 -12.288 -3.938 1.00 76.81 103 VAL A CA 1
ATOM 749 C C . VAL A 1 103 ? 0.808 -11.668 -5.243 1.00 76.81 103 VAL A C 1
ATOM 751 O O . VAL A 1 103 ? 1.896 -12.013 -5.688 1.00 76.81 103 VAL A O 1
ATOM 754 N N . GLY A 1 104 ? 0.065 -10.723 -5.824 1.00 70.19 104 GLY A N 1
ATOM 755 C CA . GLY A 1 104 ? 0.489 -10.022 -7.036 1.00 70.19 104 GLY A CA 1
ATOM 756 C C . GLY A 1 104 ? 1.775 -9.218 -6.829 1.00 70.19 104 GLY A C 1
ATOM 757 O O . GLY A 1 104 ? 2.699 -9.327 -7.627 1.00 70.19 104 GLY A O 1
ATOM 758 N N . VAL A 1 105 ? 1.885 -8.475 -5.721 1.00 71.62 105 VAL A N 1
ATOM 759 C CA . VAL A 1 105 ? 3.109 -7.722 -5.398 1.00 71.62 105 VAL A CA 1
ATOM 760 C C . VAL A 1 105 ? 4.290 -8.670 -5.186 1.00 71.62 105 VAL A C 1
ATOM 762 O O . VAL A 1 105 ? 5.356 -8.422 -5.736 1.00 71.62 105 VAL A O 1
ATOM 765 N N . LEU A 1 106 ? 4.106 -9.764 -4.439 1.00 70.62 106 LEU A N 1
ATOM 766 C CA . LEU A 1 106 ? 5.155 -10.756 -4.172 1.00 70.62 106 LEU A CA 1
ATOM 767 C C . LEU A 1 106 ? 5.554 -11.571 -5.409 1.00 70.62 106 LEU A C 1
ATOM 769 O O . LEU A 1 106 ? 6.709 -11.967 -5.512 1.00 70.62 106 LEU A O 1
ATOM 773 N N . GLY A 1 107 ? 4.624 -11.820 -6.332 1.00 66.25 107 GLY A N 1
ATOM 774 C CA . GLY A 1 107 ? 4.852 -12.588 -7.558 1.00 66.25 107 GLY A CA 1
ATOM 775 C C . GLY A 1 107 ? 5.554 -11.809 -8.676 1.00 66.25 107 GLY A C 1
ATOM 776 O O . GLY A 1 107 ? 6.119 -12.428 -9.573 1.00 66.25 107 GLY A O 1
ATOM 777 N N . GLY A 1 108 ? 5.582 -10.472 -8.616 1.00 62.34 108 GLY A N 1
ATOM 778 C CA . GLY A 1 108 ? 6.220 -9.583 -9.603 1.00 62.34 108 GLY A CA 1
ATOM 779 C C . GLY A 1 108 ? 7.749 -9.525 -9.541 1.00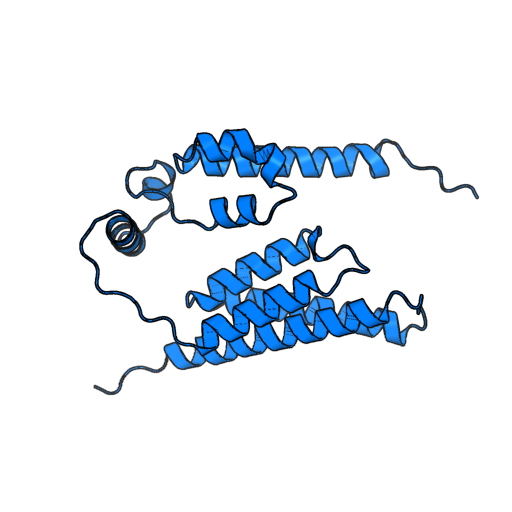 62.34 108 GLY A C 1
ATOM 780 O O . GLY A 1 108 ? 8.342 -8.469 -9.760 1.00 62.34 108 GLY A O 1
ATOM 781 N N . VAL A 1 109 ? 8.395 -10.654 -9.242 1.00 49.62 109 VAL A N 1
ATOM 782 C CA . VAL A 1 109 ? 9.828 -10.774 -8.931 1.00 49.62 109 VAL A CA 1
ATOM 783 C C . VAL A 1 109 ? 10.809 -10.279 -10.021 1.00 49.62 109 VAL A C 1
ATOM 785 O O . VAL A 1 109 ? 11.946 -10.014 -9.636 1.00 49.62 109 VAL A O 1
ATOM 788 N N . PRO A 1 110 ? 10.483 -10.017 -11.310 1.00 47.66 110 PRO A N 1
ATOM 789 C CA . PRO A 1 110 ? 11.519 -9.504 -12.211 1.00 47.66 110 PRO A CA 1
ATOM 790 C C . PRO A 1 110 ? 11.842 -8.010 -12.046 1.00 47.66 110 PRO A C 1
ATOM 792 O O . PRO A 1 110 ? 12.941 -7.604 -12.402 1.00 47.66 110 PRO A O 1
ATOM 795 N N . LEU 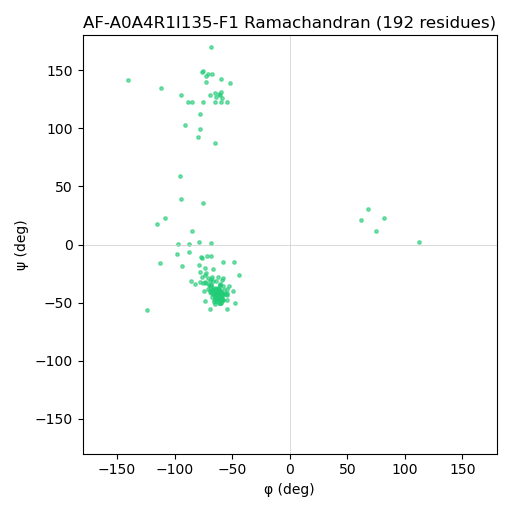A 1 111 ? 10.937 -7.178 -11.508 1.00 48.41 111 LEU A N 1
ATOM 796 C CA . LEU A 1 111 ? 11.089 -5.706 -11.552 1.00 48.41 111 LEU A CA 1
ATOM 797 C C . LEU A 1 111 ? 11.273 -5.031 -10.187 1.00 48.41 111 LEU A C 1
ATOM 799 O O . LEU A 1 111 ? 11.080 -3.824 -10.045 1.00 48.41 111 LEU A O 1
ATOM 803 N N . GLY A 1 112 ? 11.646 -5.792 -9.154 1.00 49.78 112 GLY A N 1
ATOM 804 C CA . GLY A 1 112 ? 11.909 -5.218 -7.831 1.00 49.78 112 GLY A CA 1
ATOM 805 C C . GLY A 1 112 ? 10.682 -4.543 -7.209 1.00 49.78 112 GLY A C 1
ATOM 806 O O . GLY A 1 112 ? 10.817 -3.724 -6.307 1.00 49.78 112 GLY A O 1
ATOM 807 N N . THR A 1 113 ? 9.464 -4.871 -7.650 1.00 50.25 113 THR A N 1
ATOM 808 C CA . THR A 1 113 ? 8.224 -4.280 -7.123 1.00 50.25 113 THR A CA 1
ATOM 809 C C . THR A 1 113 ? 8.047 -4.559 -5.632 1.00 50.25 113 THR A C 1
ATOM 811 O O . THR A 1 113 ? 7.623 -3.661 -4.907 1.00 50.25 113 THR A O 1
ATOM 814 N N . VAL A 1 114 ? 8.476 -5.730 -5.147 1.00 46.12 114 VAL A N 1
ATOM 815 C CA . VAL A 1 114 ? 8.500 -6.101 -3.715 1.00 46.12 114 VAL A CA 1
ATOM 816 C C . VAL A 1 114 ? 9.390 -5.175 -2.878 1.00 46.12 114 VAL A C 1
ATOM 818 O O . VAL A 1 114 ? 9.064 -4.887 -1.728 1.00 46.12 114 VAL A O 1
ATOM 821 N N . THR A 1 115 ? 10.494 -4.687 -3.449 1.00 48.78 115 THR A N 1
ATOM 822 C CA . THR A 1 115 ? 11.439 -3.766 -2.795 1.00 48.78 115 THR A CA 1
ATOM 823 C C . THR A 1 115 ? 11.204 -2.304 -3.179 1.00 48.78 115 THR A C 1
ATOM 825 O O . THR A 1 115 ? 11.788 -1.402 -2.579 1.00 48.78 115 THR A O 1
ATOM 828 N N . SER A 1 116 ? 10.323 -2.046 -4.147 1.00 64.19 116 SER A N 1
ATOM 829 C CA . SER A 1 116 ? 9.980 -0.707 -4.606 1.00 64.19 116 SER A CA 1
ATOM 830 C C . SER A 1 116 ? 9.046 0.005 -3.627 1.00 64.19 116 SER A C 1
ATOM 832 O O . SER A 1 116 ? 8.154 -0.587 -3.008 1.00 64.19 116 SER A O 1
ATOM 834 N N . LEU A 1 117 ? 9.184 1.330 -3.571 1.00 65.94 117 LEU A N 1
ATOM 835 C CA . LEU A 1 117 ? 8.242 2.207 -2.878 1.00 65.94 117 LEU A CA 1
ATOM 836 C C . LEU A 1 117 ? 6.791 1.957 -3.340 1.00 65.94 117 LEU A C 1
ATOM 838 O O . LEU A 1 117 ? 5.877 1.970 -2.519 1.00 65.94 117 LEU A O 1
ATOM 842 N N . ALA A 1 118 ? 6.579 1.647 -4.624 1.00 66.19 118 ALA A N 1
ATOM 843 C CA . ALA A 1 118 ? 5.259 1.365 -5.187 1.00 66.19 118 ALA A CA 1
ATOM 844 C C . ALA A 1 118 ? 4.602 0.106 -4.589 1.00 66.19 118 ALA A C 1
ATOM 846 O O . ALA A 1 118 ? 3.429 0.154 -4.216 1.00 66.19 118 ALA A O 1
ATOM 847 N N . GLY A 1 119 ? 5.349 -0.992 -4.420 1.00 68.56 119 GLY A N 1
ATOM 848 C CA . GLY A 1 119 ? 4.838 -2.218 -3.792 1.00 68.56 119 GLY A CA 1
ATOM 849 C C . GLY A 1 119 ? 4.466 -2.010 -2.324 1.00 68.56 119 GLY A C 1
ATOM 850 O O . GLY A 1 119 ? 3.393 -2.430 -1.884 1.00 68.56 119 GLY A O 1
ATOM 851 N N . GLY A 1 120 ? 5.293 -1.270 -1.578 1.00 67.94 120 GLY A N 1
ATOM 852 C CA . GLY A 1 120 ? 4.989 -0.889 -0.196 1.00 67.94 120 GLY A CA 1
ATOM 853 C C . GLY A 1 120 ? 3.724 -0.029 -0.076 1.00 67.94 120 GLY A C 1
ATOM 854 O O . GLY A 1 120 ? 2.879 -0.277 0.791 1.00 67.94 120 GLY A O 1
ATOM 855 N N . VAL A 1 121 ? 3.556 0.948 -0.974 1.00 72.38 121 VAL A N 1
ATOM 856 C CA . VAL A 1 121 ? 2.367 1.814 -1.033 1.00 72.38 121 VAL A CA 1
ATOM 857 C C . VAL A 1 121 ? 1.114 1.005 -1.396 1.00 72.38 121 VAL A C 1
ATOM 859 O O . VAL A 1 121 ? 0.080 1.170 -0.743 1.00 72.38 121 VAL A O 1
ATOM 862 N N . LEU A 1 122 ? 1.198 0.083 -2.362 1.00 75.00 122 LEU A N 1
ATOM 863 C CA . LEU A 1 122 ? 0.096 -0.809 -2.738 1.00 75.00 122 LEU A CA 1
ATOM 864 C C . LEU A 1 122 ? -0.369 -1.682 -1.571 1.00 75.00 122 LEU A C 1
ATOM 866 O O . LEU A 1 122 ? -1.559 -1.687 -1.259 1.00 75.00 122 LEU A O 1
ATOM 870 N N . ILE A 1 123 ? 0.554 -2.368 -0.886 1.00 76.31 123 ILE A N 1
ATOM 871 C CA . ILE A 1 123 ? 0.226 -3.210 0.276 1.00 76.31 123 ILE A CA 1
ATOM 872 C C . ILE A 1 123 ? -0.403 -2.361 1.388 1.00 76.31 123 ILE A C 1
ATOM 874 O O . ILE A 1 123 ? -1.418 -2.748 1.974 1.00 76.31 123 ILE A O 1
ATOM 878 N N . GLY A 1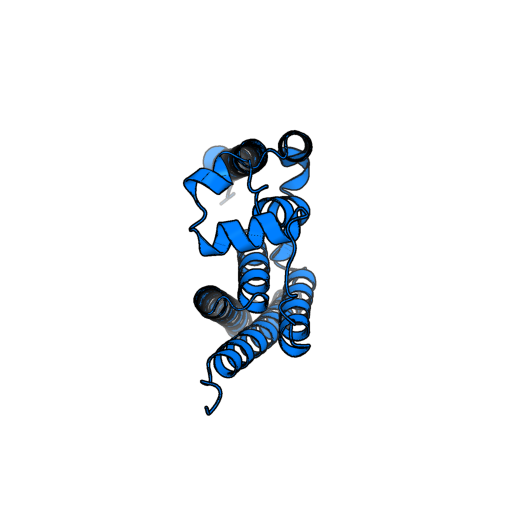 124 ? 0.163 -1.181 1.663 1.00 74.12 124 GLY A N 1
ATOM 879 C CA . GLY A 1 124 ? -0.353 -0.261 2.674 1.00 74.12 124 GLY A CA 1
ATOM 880 C C . GLY A 1 124 ? -1.787 0.193 2.386 1.00 74.12 124 GLY A C 1
ATOM 881 O O . GLY A 1 124 ? -2.652 0.120 3.263 1.00 74.12 124 GLY A O 1
ATOM 882 N N . HIS A 1 125 ? -2.071 0.618 1.153 1.00 77.44 125 HIS A N 1
ATOM 883 C CA . HIS A 1 125 ? -3.412 1.056 0.769 1.00 77.44 125 HIS A CA 1
ATOM 884 C C . HIS A 1 125 ? -4.405 -0.097 0.630 1.00 77.44 125 HIS A C 1
ATOM 886 O O . HIS A 1 125 ? -5.564 0.089 0.997 1.00 77.44 125 HIS A O 1
ATOM 892 N N . ALA A 1 126 ? -3.973 -1.286 0.204 1.00 73.81 126 ALA A N 1
ATOM 893 C CA . ALA A 1 126 ? -4.809 -2.483 0.189 1.00 73.81 126 ALA A CA 1
ATOM 894 C C . ALA A 1 126 ? -5.237 -2.893 1.607 1.00 73.81 126 ALA A C 1
ATOM 896 O O . ALA A 1 126 ? -6.403 -3.210 1.837 1.00 73.81 126 ALA A O 1
ATOM 897 N N . LEU A 1 127 ? -4.326 -2.810 2.585 1.00 78.88 127 LEU A N 1
ATOM 898 C CA . LEU A 1 127 ? -4.634 -3.066 3.995 1.00 78.88 127 LEU A CA 1
ATOM 899 C C . LEU A 1 127 ? -5.637 -2.047 4.560 1.00 78.88 127 LEU A C 1
ATOM 901 O O . LEU A 1 127 ? -6.543 -2.394 5.316 1.00 78.88 127 LEU A O 1
ATOM 905 N N . LEU A 1 128 ? -5.479 -0.768 4.217 1.00 74.19 128 LEU A N 1
ATOM 906 C CA . LEU A 1 128 ? -6.410 0.274 4.655 1.00 74.19 128 LEU A CA 1
ATOM 907 C C . LEU A 1 128 ? -7.777 0.131 3.974 1.00 74.19 128 LEU A C 1
ATOM 909 O O . LEU A 1 128 ? -8.807 0.317 4.625 1.00 74.19 128 LEU A O 1
ATOM 913 N N . ALA A 1 129 ? -7.794 -0.228 2.691 1.00 74.44 129 ALA A N 1
ATOM 914 C CA . ALA A 1 129 ? -9.012 -0.503 1.942 1.00 74.44 129 ALA A CA 1
ATOM 915 C C . ALA A 1 129 ? -9.771 -1.702 2.526 1.00 74.44 129 ALA A C 1
ATOM 917 O O . ALA A 1 129 ? -10.977 -1.599 2.740 1.00 74.44 129 ALA A O 1
ATOM 918 N N . SER A 1 130 ? -9.079 -2.791 2.885 1.00 76.81 130 SER A N 1
ATOM 919 C CA . SER A 1 130 ? -9.717 -3.961 3.507 1.00 76.81 130 SER A CA 1
ATOM 920 C C . SER A 1 130 ? -10.275 -3.677 4.907 1.00 76.81 130 SER A C 1
ATOM 922 O O . SER A 1 130 ? -11.199 -4.352 5.362 1.00 76.81 130 SER A O 1
ATOM 924 N N . ALA A 1 131 ? -9.774 -2.631 5.569 1.00 74.00 131 ALA A N 1
ATOM 925 C CA . ALA A 1 131 ? -10.320 -2.087 6.809 1.00 74.00 131 ALA A CA 1
ATOM 926 C C . ALA A 1 131 ? -11.474 -1.081 6.598 1.00 74.00 131 ALA A C 1
ATOM 928 O O . ALA A 1 131 ? -11.844 -0.382 7.541 1.00 74.00 131 ALA A O 1
ATOM 929 N N . GLY A 1 132 ? -12.022 -0.975 5.382 1.00 76.81 132 GLY A N 1
ATOM 930 C CA . GLY A 1 132 ? -13.183 -0.137 5.070 1.00 76.81 132 GLY A CA 1
ATOM 931 C C . GLY A 1 132 ? -12.859 1.339 4.829 1.00 76.81 132 GLY A C 1
ATOM 932 O O . GLY A 1 132 ? -13.723 2.192 5.011 1.00 76.81 132 GLY A O 1
ATOM 933 N N . ARG A 1 133 ? -11.619 1.693 4.453 1.00 76.56 133 ARG A N 1
ATOM 934 C CA . ARG A 1 133 ? -11.254 3.084 4.111 1.00 76.56 133 ARG A CA 1
ATOM 935 C C . ARG A 1 133 ? -11.441 3.340 2.603 1.00 76.56 133 ARG A C 1
ATOM 937 O O . ARG A 1 133 ? -10.555 2.981 1.823 1.00 76.56 133 ARG A O 1
ATOM 944 N N . PRO A 1 134 ? -12.517 4.025 2.162 1.00 79.31 134 PRO A N 1
ATOM 945 C CA . PRO A 1 134 ? -12.868 4.122 0.738 1.00 79.31 134 PRO A CA 1
ATOM 946 C C . PRO A 1 134 ? -11.832 4.896 -0.086 1.00 79.31 134 PRO A C 1
ATOM 948 O O . PRO A 1 134 ? -11.506 4.509 -1.207 1.00 79.31 134 PRO A O 1
ATOM 951 N N . LEU A 1 135 ? -11.248 5.954 0.488 1.00 79.31 135 LEU A N 1
ATOM 952 C CA . LEU A 1 135 ? -10.196 6.739 -0.163 1.00 79.31 135 LEU A CA 1
ATOM 953 C C . LEU A 1 135 ? -8.938 5.896 -0.421 1.00 79.31 135 LEU A C 1
ATOM 955 O O . LEU A 1 135 ? -8.329 6.010 -1.478 1.00 79.31 135 LEU A O 1
ATOM 959 N N . SER A 1 136 ? -8.582 4.996 0.502 1.00 78.00 136 SER A N 1
ATOM 960 C CA . SER A 1 136 ? -7.455 4.077 0.298 1.00 78.00 136 SER A CA 1
ATOM 961 C C . SER A 1 136 ? -7.736 3.044 -0.790 1.00 78.00 136 SER A C 1
ATOM 963 O O . SER A 1 136 ? -6.829 2.726 -1.548 1.00 78.00 136 SER A O 1
ATOM 965 N N . GLY A 1 137 ? -8.985 2.585 -0.926 1.00 79.12 137 GLY A N 1
ATOM 966 C CA . GLY A 1 137 ? -9.393 1.718 -2.035 1.00 79.12 137 GLY A CA 1
ATOM 967 C C . GLY A 1 137 ? -9.221 2.386 -3.401 1.00 79.12 137 GLY A C 1
ATOM 968 O O . GLY A 1 137 ? -8.686 1.769 -4.315 1.00 79.12 137 GLY A O 1
ATOM 969 N N . ARG A 1 138 ? -9.601 3.666 -3.532 1.00 85.88 138 ARG A N 1
ATOM 970 C CA . ARG A 1 138 ? -9.399 4.443 -4.772 1.00 85.88 138 ARG A CA 1
ATOM 971 C C . ARG A 1 138 ? -7.919 4.614 -5.115 1.00 85.88 138 ARG A C 1
ATOM 973 O O . ARG A 1 138 ? -7.544 4.415 -6.264 1.00 85.88 138 ARG A O 1
ATOM 980 N N . ILE A 1 139 ? -7.087 4.942 -4.121 1.00 78.06 139 ILE A N 1
ATOM 981 C CA . ILE A 1 139 ? -5.635 5.079 -4.316 1.00 78.06 139 ILE A CA 1
ATOM 982 C C . ILE A 1 139 ? -5.017 3.741 -4.741 1.00 78.06 139 ILE A C 1
ATOM 984 O O . ILE A 1 139 ? -4.249 3.707 -5.697 1.00 78.06 139 ILE A O 1
ATOM 988 N N . CYS A 1 140 ? -5.378 2.642 -4.068 1.00 77.56 140 CYS A N 1
ATOM 989 C CA . CYS A 1 140 ? -4.899 1.300 -4.403 1.00 77.56 140 CYS A CA 1
ATOM 990 C C . CYS A 1 140 ? -5.247 0.922 -5.852 1.00 77.56 140 CYS A C 1
ATOM 992 O O . CYS A 1 140 ? -4.366 0.502 -6.597 1.00 77.56 140 CYS A O 1
ATOM 994 N N . LEU A 1 141 ? -6.500 1.146 -6.266 1.00 83.75 141 LEU A N 1
ATOM 995 C CA . LEU A 1 141 ? -6.964 0.876 -7.628 1.00 83.75 141 LEU A CA 1
ATOM 996 C C . LEU A 1 141 ? -6.244 1.734 -8.673 1.00 83.75 141 LEU A C 1
ATOM 998 O O . LEU A 1 141 ? -5.784 1.203 -9.678 1.00 83.75 141 LEU A O 1
ATOM 1002 N N . GLY A 1 142 ? -6.115 3.041 -8.427 1.00 81.25 142 GLY A N 1
ATOM 1003 C CA . GLY A 1 142 ? -5.422 3.949 -9.341 1.00 81.25 142 GLY A CA 1
ATOM 1004 C C . GLY A 1 142 ? -3.957 3.560 -9.546 1.00 81.25 142 GLY A C 1
ATOM 1005 O O . GLY A 1 142 ? -3.502 3.465 -10.682 1.00 81.25 142 GLY A O 1
ATOM 1006 N N . LEU A 1 143 ? -3.235 3.260 -8.461 1.00 75.12 143 LEU A N 1
ATOM 1007 C CA . LEU A 1 143 ? -1.841 2.811 -8.533 1.00 75.12 143 LEU A CA 1
ATOM 1008 C C . LEU A 1 143 ? -1.698 1.476 -9.268 1.00 75.12 143 LEU A C 1
ATOM 1010 O O . LEU A 1 143 ? -0.820 1.342 -10.116 1.00 75.12 143 LEU A O 1
ATOM 1014 N N . ALA A 1 144 ? -2.566 0.507 -8.971 1.00 79.50 144 ALA A N 1
ATOM 1015 C CA . ALA A 1 144 ? -2.561 -0.783 -9.650 1.00 79.50 144 ALA A CA 1
ATOM 1016 C C . ALA A 1 144 ? -2.820 -0.635 -11.159 1.00 79.50 144 ALA A C 1
ATOM 1018 O O . ALA A 1 144 ? -2.149 -1.279 -11.961 1.00 79.50 144 ALA A O 1
ATOM 1019 N N . ALA A 1 145 ? -3.747 0.248 -11.549 1.00 83.06 145 ALA A N 1
ATOM 1020 C CA . ALA A 1 145 ? -4.060 0.521 -12.949 1.00 83.06 145 ALA A CA 1
ATOM 1021 C C . ALA A 1 145 ? -2.890 1.187 -13.688 1.00 83.06 145 ALA A C 1
ATOM 1023 O O . ALA A 1 145 ? -2.574 0.782 -14.803 1.00 83.06 145 ALA A O 1
ATOM 1024 N N . VAL A 1 146 ? -2.218 2.162 -13.063 1.00 81.00 146 VAL A N 1
ATOM 1025 C CA . VAL A 1 146 ? -1.023 2.800 -13.642 1.00 81.00 146 VAL A CA 1
ATOM 1026 C C . VAL A 1 146 ? 0.087 1.775 -13.860 1.00 81.00 146 VAL A C 1
ATOM 1028 O O . VAL A 1 146 ? 0.658 1.731 -14.945 1.00 81.00 146 VAL A O 1
ATOM 1031 N N . LEU A 1 147 ? 0.367 0.919 -12.872 1.00 79.00 147 LEU A N 1
ATOM 1032 C CA . LEU A 1 147 ? 1.395 -0.119 -12.999 1.00 79.00 147 LEU A CA 1
ATOM 1033 C C . LEU A 1 147 ? 1.056 -1.122 -14.104 1.00 79.00 147 LEU A C 1
ATOM 1035 O O . LEU A 1 147 ? 1.903 -1.405 -14.945 1.00 79.00 147 LEU A O 1
ATOM 1039 N N . ALA A 1 148 ? -0.189 -1.600 -14.156 1.00 79.50 148 ALA A N 1
ATOM 1040 C CA . ALA A 1 148 ? -0.639 -2.491 -15.222 1.00 79.50 148 ALA A CA 1
ATOM 1041 C C . ALA A 1 148 ? -0.527 -1.836 -16.610 1.00 79.50 148 ALA A C 1
ATOM 1043 O O . ALA A 1 148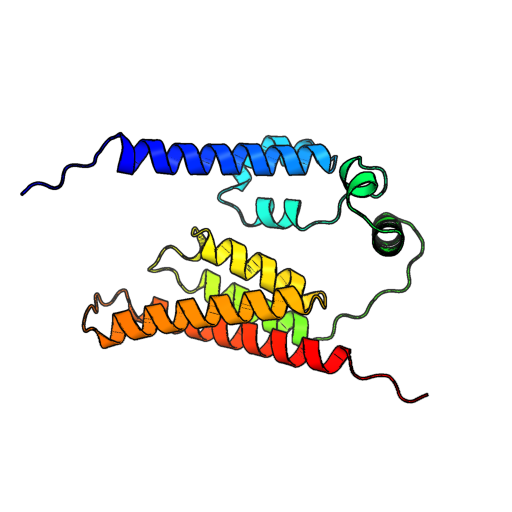 ? -0.103 -2.490 -17.561 1.00 79.50 148 ALA A O 1
ATOM 1044 N N . ALA A 1 149 ? -0.858 -0.546 -16.732 1.00 81.00 149 ALA A N 1
ATOM 1045 C CA . ALA A 1 149 ? -0.726 0.193 -17.984 1.00 81.00 149 ALA A CA 1
ATOM 1046 C C . ALA A 1 149 ? 0.741 0.337 -18.416 1.00 81.00 149 ALA A C 1
ATOM 1048 O O . ALA A 1 149 ? 1.049 0.082 -19.577 1.00 81.00 1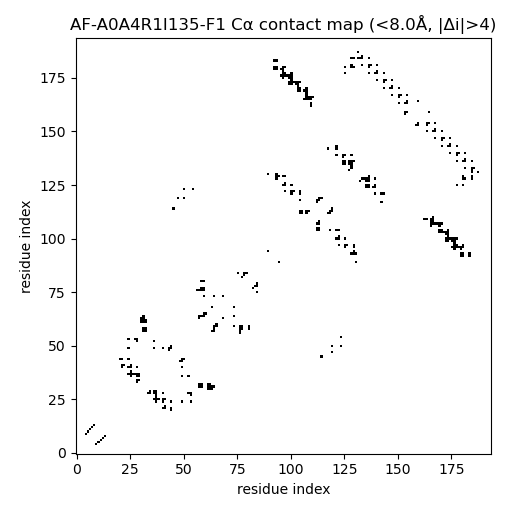49 ALA A O 1
ATOM 1049 N N . VAL A 1 150 ? 1.643 0.692 -17.494 1.00 79.75 150 VAL A N 1
ATOM 1050 C CA . VAL A 1 150 ? 3.085 0.799 -17.774 1.00 79.75 150 VAL A CA 1
ATOM 1051 C C . VAL A 1 150 ? 3.642 -0.542 -18.251 1.00 79.75 150 VAL A C 1
ATOM 1053 O O . VAL A 1 150 ? 4.262 -0.588 -19.308 1.00 79.75 150 VAL A O 1
ATOM 1056 N N . GLU A 1 151 ? 3.361 -1.634 -17.538 1.00 79.00 151 GLU A N 1
ATOM 1057 C CA . GLU A 1 151 ? 3.789 -2.984 -17.937 1.00 79.00 151 GLU A CA 1
ATOM 1058 C C . GLU A 1 151 ? 3.241 -3.376 -19.314 1.00 79.00 151 GLU A C 1
ATOM 1060 O O . GLU A 1 151 ? 3.968 -3.887 -20.162 1.00 79.00 151 GLU A O 1
ATOM 1065 N N . THR A 1 152 ? 1.967 -3.076 -19.580 1.00 79.06 152 THR A N 1
ATOM 1066 C CA . THR A 1 152 ? 1.350 -3.351 -20.885 1.00 79.06 152 THR A CA 1
ATOM 1067 C C . THR A 1 152 ? 2.053 -2.579 -22.001 1.00 79.06 152 THR A C 1
ATOM 1069 O O . THR A 1 152 ? 2.339 -3.148 -23.051 1.00 79.06 152 THR A O 1
ATOM 1072 N N . VAL A 1 153 ? 2.370 -1.299 -21.780 1.00 80.81 153 VAL A N 1
ATOM 1073 C CA . VAL A 1 153 ? 3.111 -0.478 -22.748 1.00 80.81 153 VAL A CA 1
ATOM 1074 C C . VAL A 1 153 ? 4.508 -1.048 -22.989 1.00 80.81 153 VAL A C 1
ATOM 1076 O O . VAL A 1 153 ? 4.913 -1.136 -24.144 1.00 80.81 153 VAL A O 1
ATOM 1079 N N . LEU A 1 154 ? 5.221 -1.481 -21.944 1.00 77.25 154 LEU A N 1
ATOM 1080 C CA . LEU A 1 154 ? 6.549 -2.091 -22.077 1.00 77.25 154 LEU A CA 1
ATOM 1081 C C . LEU A 1 154 ? 6.511 -3.381 -22.910 1.00 77.25 154 LEU A C 1
ATOM 1083 O O . LEU A 1 154 ? 7.358 -3.570 -23.783 1.00 77.25 154 LEU A O 1
ATOM 1087 N N . VAL A 1 155 ? 5.500 -4.229 -22.695 1.00 77.38 155 VAL A N 1
ATOM 1088 C CA . VAL A 1 155 ? 5.292 -5.456 -23.479 1.00 77.38 155 VAL A CA 1
ATOM 1089 C C . VAL A 1 155 ? 4.954 -5.134 -24.939 1.00 77.38 155 VAL A C 1
ATOM 1091 O O . VAL A 1 155 ? 5.554 -5.703 -25.850 1.00 77.38 155 VAL A O 1
ATOM 1094 N N . VAL A 1 156 ? 4.019 -4.208 -25.184 1.00 82.31 156 VAL A N 1
ATOM 1095 C CA . VAL A 1 156 ? 3.569 -3.841 -26.541 1.00 82.31 156 VAL A CA 1
ATOM 1096 C C . VAL A 1 156 ? 4.661 -3.123 -27.335 1.00 82.31 156 VAL A C 1
ATOM 1098 O O . VAL A 1 156 ? 4.772 -3.331 -28.540 1.00 82.31 156 VAL A O 1
ATOM 1101 N N . ALA A 1 157 ? 5.493 -2.312 -26.678 1.00 83.94 157 ALA A N 1
ATOM 1102 C CA . ALA A 1 157 ? 6.574 -1.562 -27.314 1.00 83.94 157 ALA A CA 1
ATOM 1103 C C . ALA A 1 157 ? 7.718 -2.444 -27.842 1.00 83.94 157 ALA A C 1
ATOM 1105 O O . ALA A 1 157 ? 8.691 -1.915 -28.375 1.00 83.94 157 ALA A O 1
ATOM 1106 N N . GLY A 1 158 ? 7.631 -3.771 -27.711 1.00 68.50 158 GLY A N 1
ATOM 1107 C CA . GLY A 1 158 ? 8.658 -4.648 -28.256 1.00 68.50 158 GLY A CA 1
ATOM 1108 C C . GLY A 1 158 ? 9.988 -4.507 -27.513 1.00 68.50 158 GLY A C 1
ATOM 1109 O O . GLY A 1 158 ? 11.039 -4.758 -28.097 1.00 68.50 158 GLY A O 1
ATOM 1110 N N . LEU A 1 159 ? 9.940 -4.189 -26.214 1.00 67.19 159 LEU A N 1
ATOM 1111 C CA . LEU A 1 159 ? 11.069 -4.307 -25.291 1.00 67.19 159 LEU A CA 1
ATOM 1112 C C . LEU A 1 159 ? 11.075 -5.656 -24.520 1.00 67.19 159 LEU A C 1
ATOM 1114 O O . LEU A 1 159 ? 11.359 -5.632 -23.319 1.00 67.19 159 LEU A O 1
ATOM 1118 N N . PRO A 1 160 ? 10.730 -6.838 -25.096 1.00 51.97 160 PRO A N 1
ATOM 1119 C CA . PRO A 1 160 ? 10.689 -8.061 -24.322 1.00 51.97 160 PRO A CA 1
ATOM 1120 C C . PRO A 1 160 ? 12.108 -8.592 -24.157 1.00 51.97 160 PRO A C 1
ATOM 1122 O O . PRO A 1 160 ? 12.609 -9.388 -24.948 1.00 51.97 160 PRO A O 1
ATOM 1125 N N . ASP A 1 161 ? 12.731 -8.203 -23.057 1.00 61.84 161 ASP A N 1
ATOM 1126 C CA . ASP A 1 161 ? 13.528 -9.179 -22.336 1.00 61.84 161 ASP A CA 1
ATOM 1127 C C . ASP A 1 161 ? 12.536 -10.245 -21.810 1.00 61.84 161 ASP A C 1
ATOM 1129 O O . ASP A 1 161 ? 11.501 -9.857 -21.251 1.00 61.84 161 ASP A O 1
ATOM 1133 N N . PRO A 1 162 ? 12.744 -11.565 -21.986 1.00 59.62 162 PRO A N 1
ATOM 1134 C CA . PRO A 1 162 ? 11.883 -12.626 -21.433 1.00 59.62 162 PRO A CA 1
ATOM 1135 C C . PRO A 1 162 ? 11.547 -12.479 -19.934 1.00 59.62 162 PRO A C 1
ATOM 1137 O O . PRO A 1 162 ? 10.585 -13.078 -19.450 1.00 59.62 162 PRO A O 1
ATOM 1140 N N . ALA A 1 163 ? 12.275 -11.629 -19.208 1.00 62.00 163 ALA A N 1
ATOM 1141 C CA . ALA A 1 163 ? 11.968 -11.191 -17.851 1.00 62.00 163 ALA A CA 1
ATOM 1142 C C . ALA A 1 163 ? 10.714 -10.288 -17.702 1.00 62.00 163 ALA A C 1
ATOM 1144 O O . ALA A 1 163 ? 10.282 -10.052 -16.578 1.00 62.00 163 ALA A O 1
ATOM 1145 N N . THR A 1 164 ? 10.101 -9.786 -18.780 1.00 64.75 164 THR A N 1
ATOM 1146 C CA . THR A 1 164 ? 8.978 -8.815 -18.728 1.00 64.75 164 THR A CA 1
ATOM 1147 C C . THR A 1 164 ? 7.590 -9.454 -18.570 1.00 64.75 164 THR A C 1
ATOM 1149 O O . THR A 1 164 ? 6.721 -8.895 -17.898 1.00 64.75 164 THR A O 1
ATOM 1152 N N . LEU A 1 165 ? 7.371 -10.663 -19.100 1.00 70.94 165 LEU A N 1
ATOM 1153 C CA . LEU A 1 165 ? 6.081 -11.373 -19.007 1.00 70.94 165 LEU A CA 1
ATOM 1154 C C . LEU A 1 165 ? 5.597 -11.635 -17.563 1.00 70.94 165 LEU A C 1
ATOM 1156 O O . LEU A 1 165 ? 4.407 -11.439 -17.293 1.00 70.94 165 LEU A O 1
ATOM 1160 N N . PRO A 1 166 ? 6.460 -12.033 -16.605 1.00 73.94 166 PRO A N 1
ATOM 1161 C CA . PRO A 1 166 ? 6.035 -12.216 -15.220 1.00 73.94 166 PRO A CA 1
ATOM 1162 C C . PRO A 1 166 ? 5.653 -10.892 -14.531 1.00 73.94 166 PRO A C 1
ATOM 1164 O O . PRO A 1 166 ? 4.795 -10.899 -13.648 1.00 73.94 166 PRO A O 1
ATOM 1167 N N . GLY A 1 167 ? 6.235 -9.759 -14.949 1.00 70.62 167 GLY A N 1
ATOM 1168 C CA . GLY A 1 167 ? 5.891 -8.422 -14.446 1.00 70.62 167 GLY A CA 1
ATOM 1169 C C . GLY A 1 167 ? 4.466 -8.012 -14.823 1.00 70.62 167 GLY A C 1
ATOM 1170 O O . GLY A 1 167 ? 3.658 -7.680 -13.952 1.00 70.62 167 GLY A O 1
ATOM 1171 N N . ALA A 1 168 ? 4.109 -8.165 -16.099 1.00 75.56 168 ALA A N 1
ATOM 1172 C CA . ALA A 1 168 ? 2.757 -7.895 -16.588 1.00 75.56 168 ALA A CA 1
ATOM 1173 C C . ALA A 1 168 ? 1.694 -8.786 -15.917 1.00 75.56 168 ALA A C 1
ATOM 1175 O O . ALA A 1 168 ? 0.643 -8.295 -15.493 1.00 75.56 168 ALA A O 1
ATOM 1176 N N . ALA A 1 169 ? 1.975 -10.084 -15.756 1.00 78.81 169 ALA A N 1
ATOM 1177 C CA . ALA A 1 169 ? 1.072 -11.007 -15.067 1.00 78.81 169 ALA A CA 1
ATOM 1178 C C . ALA A 1 169 ? 0.849 -10.598 -13.599 1.00 78.81 169 ALA A C 1
ATOM 1180 O O . ALA A 1 169 ? -0.288 -10.560 -13.125 1.00 78.81 169 ALA A O 1
ATOM 1181 N N . ALA A 1 170 ? 1.915 -10.227 -12.888 1.00 77.00 170 ALA A N 1
ATOM 1182 C CA . ALA A 1 170 ? 1.833 -9.746 -11.515 1.00 77.00 170 ALA A CA 1
ATOM 1183 C C . ALA A 1 170 ? 1.024 -8.445 -11.393 1.00 77.00 170 ALA A C 1
ATOM 1185 O O . ALA A 1 170 ? 0.164 -8.337 -10.516 1.00 77.00 170 ALA A O 1
ATOM 1186 N N . ALA A 1 171 ? 1.234 -7.481 -12.294 1.00 76.31 171 ALA A N 1
ATOM 1187 C CA . ALA A 1 171 ? 0.486 -6.226 -12.301 1.00 76.31 171 ALA A CA 1
ATOM 1188 C C . ALA A 1 171 ? -1.020 -6.445 -12.527 1.00 76.31 171 ALA A C 1
ATOM 1190 O O . ALA A 1 171 ? -1.844 -5.820 -11.854 1.00 76.31 171 ALA A O 1
ATOM 1191 N N . LEU A 1 172 ? -1.393 -7.391 -13.396 1.00 81.06 172 LEU A N 1
ATOM 1192 C CA . LEU A 1 172 ? -2.788 -7.797 -13.583 1.00 81.06 172 LEU A CA 1
ATOM 1193 C C . LEU A 1 172 ? -3.380 -8.428 -12.317 1.00 81.06 172 LEU A C 1
ATOM 1195 O O . LEU A 1 172 ? -4.491 -8.073 -11.924 1.00 81.06 172 LEU A O 1
ATOM 1199 N N . VAL A 1 173 ? -2.642 -9.309 -11.634 1.00 80.25 173 VAL A N 1
ATOM 1200 C CA . VAL A 1 173 ? -3.088 -9.902 -10.360 1.00 80.25 173 VAL A CA 1
ATOM 1201 C C . VAL A 1 173 ? -3.318 -8.816 -9.301 1.00 80.25 173 VAL A C 1
ATOM 1203 O O . VAL A 1 173 ? -4.352 -8.820 -8.628 1.00 80.25 173 VAL A O 1
ATOM 1206 N N . VAL A 1 174 ? -2.411 -7.840 -9.186 1.00 78.19 174 VAL A N 1
ATOM 1207 C CA . VAL A 1 174 ? -2.581 -6.689 -8.282 1.00 78.19 174 VAL A CA 1
ATOM 1208 C C . VAL A 1 174 ? -3.830 -5.880 -8.640 1.00 78.19 174 VAL A C 1
ATOM 1210 O O . VAL A 1 174 ? -4.608 -5.535 -7.747 1.00 78.19 174 VAL A O 1
ATOM 1213 N N . LEU A 1 175 ? -4.055 -5.606 -9.929 1.00 83.12 175 LEU A N 1
ATOM 1214 C CA . LEU A 1 175 ? -5.226 -4.870 -10.404 1.00 83.12 175 LEU A CA 1
ATOM 1215 C C . LEU A 1 175 ? -6.531 -5.587 -10.045 1.00 83.12 175 LEU A C 1
ATOM 1217 O O . LEU A 1 175 ? -7.444 -4.955 -9.511 1.00 83.12 175 LEU A O 1
ATOM 1221 N N . VAL A 1 176 ? -6.602 -6.904 -10.253 1.00 87.19 176 VAL A N 1
ATOM 1222 C CA . VAL A 1 176 ? -7.765 -7.719 -9.868 1.00 87.19 176 VAL A CA 1
ATOM 1223 C C . VAL A 1 176 ? -8.032 -7.609 -8.365 1.00 87.19 176 VAL A C 1
ATOM 1225 O O . VAL A 1 176 ? -9.163 -7.333 -7.959 1.00 87.19 176 VAL A O 1
ATOM 1228 N N . GLY A 1 177 ? -6.998 -7.743 -7.528 1.00 77.31 177 GLY A N 1
ATOM 1229 C CA . GLY A 1 177 ? -7.131 -7.581 -6.078 1.00 77.31 177 GLY A CA 1
ATOM 1230 C C . GLY A 1 177 ? -7.652 -6.194 -5.675 1.00 77.31 177 GLY A C 1
ATOM 1231 O O . GLY A 1 177 ? -8.551 -6.080 -4.836 1.00 77.31 177 GLY A O 1
ATOM 1232 N N . ALA A 1 178 ? -7.152 -5.136 -6.317 1.00 79.75 178 ALA A N 1
ATOM 1233 C CA . ALA A 1 178 ? -7.585 -3.765 -6.060 1.00 79.75 178 ALA A CA 1
ATOM 1234 C C . ALA A 1 178 ? -9.044 -3.508 -6.488 1.00 79.75 178 ALA A C 1
ATOM 1236 O O . ALA A 1 178 ? -9.785 -2.837 -5.763 1.00 79.75 178 ALA A O 1
ATOM 1237 N N . VAL A 1 179 ? -9.492 -4.085 -7.610 1.00 87.88 179 VAL A N 1
ATOM 1238 C CA . VAL A 1 179 ? -10.897 -4.026 -8.056 1.00 87.88 179 VAL A CA 1
ATOM 1239 C C . VAL A 1 179 ? -11.818 -4.711 -7.045 1.00 87.88 179 VAL A C 1
ATOM 1241 O O . VAL A 1 179 ? -12.830 -4.129 -6.649 1.00 87.88 179 VAL A O 1
ATOM 1244 N N . VAL A 1 180 ? -11.456 -5.904 -6.558 1.00 86.00 180 VAL A N 1
ATOM 1245 C CA . VAL A 1 180 ? -12.245 -6.635 -5.547 1.00 86.00 180 VAL A CA 1
ATOM 1246 C C . VAL A 1 180 ? -12.412 -5.810 -4.268 1.00 86.00 180 VAL A C 1
ATOM 1248 O O . VAL A 1 180 ? -13.525 -5.724 -3.734 1.00 86.00 180 VAL A O 1
ATOM 1251 N N . LEU A 1 181 ? -11.334 -5.167 -3.801 1.00 79.56 181 LEU A N 1
ATOM 1252 C CA . LEU A 1 181 ? -11.366 -4.265 -2.644 1.00 79.56 181 LEU A CA 1
ATOM 1253 C C . LEU A 1 181 ? -12.275 -3.053 -2.884 1.00 79.56 181 LEU A C 1
ATOM 1255 O O . LEU A 1 181 ? -13.040 -2.675 -1.995 1.00 79.56 181 LEU A O 1
ATOM 1259 N N . HIS A 1 182 ? -12.216 -2.456 -4.076 1.00 84.19 182 HIS A N 1
ATOM 1260 C CA . HIS A 1 182 ? -13.024 -1.290 -4.424 1.00 84.19 182 HIS A CA 1
ATOM 1261 C C . HIS A 1 182 ? -14.526 -1.611 -4.452 1.00 84.19 182 HIS A C 1
ATOM 1263 O O . HIS A 1 182 ? -15.323 -0.893 -3.845 1.00 84.19 182 HIS A O 1
ATOM 1269 N N . VAL A 1 183 ? -14.910 -2.724 -5.087 1.00 87.12 183 VAL A N 1
ATOM 1270 C CA . VAL A 1 183 ? -16.312 -3.166 -5.177 1.00 87.12 183 VAL A CA 1
ATOM 1271 C C . VAL A 1 183 ? -16.890 -3.475 -3.794 1.00 87.12 183 VAL A C 1
ATOM 1273 O O . VAL A 1 183 ? -18.018 -3.081 -3.495 1.00 87.12 183 VAL A O 1
ATOM 1276 N N . HIS A 1 184 ? -16.124 -4.135 -2.918 1.00 83.00 184 HIS A N 1
ATOM 1277 C CA . HIS A 1 184 ? -16.589 -4.443 -1.562 1.00 83.00 184 HIS A CA 1
ATOM 1278 C C . HIS A 1 184 ? -16.771 -3.192 -0.704 1.00 83.00 184 HIS A C 1
ATOM 1280 O O . HIS A 1 184 ? -17.760 -3.097 0.021 1.00 83.00 184 HIS A O 1
ATOM 1286 N N . ALA A 1 185 ? -15.873 -2.211 -0.822 1.00 79.38 185 ALA A N 1
ATOM 1287 C CA . ALA A 1 185 ? -15.993 -0.956 -0.087 1.00 79.38 185 ALA A CA 1
ATOM 1288 C C . ALA A 1 185 ? -17.287 -0.190 -0.431 1.00 79.38 185 ALA A C 1
ATOM 1290 O O . ALA A 1 185 ? -17.865 0.437 0.453 1.00 79.38 185 ALA A O 1
ATOM 1291 N N . GLY A 1 186 ? -17.765 -0.269 -1.680 1.00 76.75 186 GLY A N 1
ATOM 1292 C CA . GLY A 1 186 ? -19.022 0.361 -2.105 1.00 76.75 186 GLY A CA 1
ATOM 1293 C C . GLY A 1 186 ? -20.289 -0.324 -1.578 1.00 76.75 186 GLY A C 1
ATOM 1294 O O . GLY A 1 186 ? -21.320 0.326 -1.431 1.00 76.75 186 GLY A O 1
ATOM 1295 N N . ARG A 1 187 ? -20.230 -1.623 -1.251 1.00 80.00 187 ARG A N 1
ATOM 1296 C CA . ARG A 1 187 ? -21.384 -2.367 -0.710 1.00 80.00 187 ARG A CA 1
ATOM 1297 C C . ARG A 1 187 ? -21.623 -2.089 0.773 1.00 80.00 187 ARG A C 1
ATOM 1299 O O . ARG A 1 187 ? -22.767 -2.074 1.209 1.00 80.00 187 ARG A O 1
ATOM 1306 N N . SER A 1 188 ? -20.566 -1.825 1.541 1.00 72.38 188 SER A N 1
ATOM 1307 C CA . SER A 1 188 ? -20.663 -1.551 2.983 1.00 72.38 188 SER A CA 1
ATOM 1308 C C . SER A 1 188 ? -21.277 -0.189 3.329 1.00 72.38 188 SER A C 1
ATOM 1310 O O . SER A 1 188 ? -21.557 0.062 4.495 1.00 72.38 188 SER A O 1
ATOM 1312 N N . THR A 1 189 ? -21.476 0.698 2.349 1.00 70.56 189 THR A N 1
ATOM 1313 C CA . THR A 1 189 ? -22.075 2.027 2.558 1.00 70.56 189 THR A CA 1
ATOM 1314 C C . THR A 1 189 ? -23.571 2.086 2.256 1.00 70.56 189 THR A C 1
ATOM 1316 O O . THR A 1 189 ? -24.156 3.160 2.377 1.00 70.56 189 THR A O 1
ATOM 1319 N N . ALA A 1 190 ? -24.199 0.979 1.845 1.00 72.31 190 ALA A N 1
ATOM 1320 C CA . ALA A 1 190 ? -25.643 0.957 1.644 1.00 72.31 190 ALA A CA 1
ATOM 1321 C C . ALA A 1 190 ? -26.347 1.163 3.003 1.00 72.31 190 ALA A C 1
ATOM 1323 O O . ALA A 1 190 ? -26.070 0.406 3.937 1.00 72.31 190 ALA A O 1
ATOM 1324 N N . PRO A 1 191 ? -27.208 2.188 3.150 1.00 66.44 191 PRO A N 1
ATOM 1325 C CA . PRO A 1 191 ? -27.925 2.418 4.395 1.00 66.44 191 PRO A CA 1
ATOM 1326 C C . PRO A 1 191 ? -28.805 1.206 4.697 1.00 66.44 191 PRO A C 1
ATOM 1328 O O . PRO A 1 191 ? -29.562 0.754 3.836 1.00 66.44 191 PRO A O 1
ATOM 1331 N N . THR A 1 192 ? -28.703 0.672 5.912 1.00 72.88 192 THR A N 1
ATOM 1332 C CA . THR A 1 192 ? -29.620 -0.361 6.391 1.00 72.88 192 THR A CA 1
ATOM 1333 C C . THR A 1 192 ? -31.036 0.220 6.364 1.00 72.88 192 THR A C 1
ATOM 1335 O O . THR A 1 192 ? -31.247 1.276 6.974 1.00 72.88 192 THR A O 1
ATOM 1338 N N . PRO A 1 193 ? -31.992 -0.401 5.647 1.00 74.88 193 PRO A N 1
ATOM 1339 C CA . PRO A 1 193 ? -33.378 0.039 5.699 1.00 74.88 193 PRO A CA 1
ATOM 1340 C C . PRO A 1 193 ? -33.844 -0.045 7.156 1.00 74.88 193 PRO A C 1
ATOM 1342 O O . PRO A 1 193 ? -33.630 -1.064 7.816 1.00 74.88 193 PRO A O 1
ATOM 1345 N N . ARG A 1 194 ? -34.366 1.075 7.662 1.00 69.56 194 ARG A N 1
ATOM 1346 C CA . ARG A 1 194 ? -34.957 1.171 9.000 1.00 69.56 194 ARG A CA 1
ATOM 1347 C C . ARG A 1 194 ? -36.365 0.606 9.001 1.00 69.56 194 ARG A C 1
ATOM 1349 O O . ARG A 1 194 ? -37.052 0.799 7.974 1.00 69.56 194 ARG A O 1
#

Mean predicted aligned error: 12.39 Å

Organism: Pseudonocardia endophytica (NCBI:txid401976)

Sequence (194 aa):
MTGGLTLVGDVLVPLGAILTLVTGVGTVHWLKGKRRLALIAPLSIVSVIGIIGITRVAKPDSPWARWRYDADRMVQANARFGGSVVAAERGPGSTAGFATVVVGVLGGVPLGTVTSLAGGVLIGHALLASAGRPLSGRICLGLAAVLAAVETVLVVAGLPDPATLPGAAAALVVLVGAVVLHVHAGRSTAPTPR

Secondary structure (DSSP, 8-state):
---PPPIIIIIIHHHHHHHHHHHHHHHHHHHTT-HHHHHTHHHHTTSHHHHHHHHSPPPTTSHHHHHH--HHHHHHHHHHTTS-----PPPHHHHHHHHHHHHHHHH-GGGTTTTSHHHHHHHHHHHHHHTT-HHHHHHHHHHHHHHHHHHHHHHHTT---TTSHHHHHHHHHHHHHHHHHHHHHHHTTSPPP-

pLDDT: mean 71.82, std 9.76, range [45.22, 87.88]

Nearest PDB structures (foldseek):
  4zsv-assembly1_A  TM=3.663E-01  e=9.833E+00  Aquifex aeolicus VF5